Protein AF-0000000074148967 (afdb_homodimer)

Nearest PDB structures (foldseek):
  7bxo-assembly1_C  TM=8.835E-01  e=2.955E-05  Shewanella oneidensis MR-1
  7ae2-assembly1_A-2  TM=8.839E-01  e=1.129E-04  Aphanizomenon flos-aquae 2012/KM1/D3
  7ae8-assembly2_D  TM=8.719E-01  e=1.072E-04  Aphanizomenon flos-aquae 2012/KM1/D3
  7ae9-assembly2_D  TM=8.859E-01  e=8.009E-04  Aphanizomenon flos-aquae 2012/KM1/D3
  1ylm-assembly1_B  TM=7.466E-01  e=1.796E-04  Bacillus subtilis subsp. subtilis str. 168

Foldseek 3Di:
DDLVVLLVVLVVLLVVLLVLLVVADLVNCVVDVVSVLVLLVSLLSNLVSLLVSLVVLCVVVVQDDDDGSLRSLCSCCVVVLDPPVLSVVSSVSVVSSVQSVDPVHDDDSVVSSVVSVVSVSSVVSSVSSVVVD/DDLQVLLVVLVVLLVVLLVLLVVDDLVNCVVDVVSVLVLLVSLLSNLVSLLVSLVVLCVVVVQDDDDGSLRSLCSCCVVVLDPPVLSVVSSVSVVSSVQSVDPVRDDDSVVSSVVSVVSVSSVVSSVSSVVVD

pLDDT: mean 96.91, std 4.14, range [59.19, 98.88]

InterPro domains:
  IPR008201 Ribonuclease HepT-like [PF01934] (10-129)
  IPR037038 tRNA nuclease HepT-like superfamily [G3DSA:1.20.120.580] (1-133)
  IPR052379 Type VII TA system RNase [PTHR33397] (2-132)

Organism: Dictyoglomus thermophilum (strain ATCC 35947 / DSM 3960 / H-6-12) (NCBI:txid309799)

Solvent-accessible surface area (backbone atoms only — not comparable to full-atom values): 14269 Å² total; per-residue (Å²): 131,59,52,47,57,43,50,53,40,33,54,52,45,52,51,52,42,46,52,44,53,74,74,43,52,72,69,54,35,75,74,28,71,58,54,38,32,18,52,53,34,47,52,34,36,41,45,49,32,50,30,50,41,34,39,45,51,31,58,76,68,65,73,60,91,62,89,47,46,56,48,18,32,46,50,34,21,76,68,63,61,31,57,59,67,59,24,53,51,50,40,54,46,49,54,51,36,58,44,68,71,38,64,72,55,84,73,63,60,70,61,58,54,54,50,61,76,46,51,64,59,58,51,49,52,49,63,55,51,50,81,75,84,131,60,51,47,60,43,50,52,41,34,53,51,45,51,51,50,44,48,53,45,52,75,74,43,52,72,69,54,34,75,75,28,71,59,55,37,31,18,52,54,34,45,52,34,35,41,47,48,33,50,30,51,41,33,39,45,50,31,56,75,67,64,71,61,91,60,90,47,45,54,48,16,33,45,50,35,21,76,67,63,61,32,57,60,69,60,24,53,52,48,41,54,45,48,53,51,36,59,45,69,71,37,65,72,55,84,73,62,62,68,60,57,54,54,50,59,76,44,51,64,59,57,51,49,51,49,63,56,50,51,82,76,83

Structure (mmCIF, N/CA/C/O backbone):
data_AF-0000000074148967-model_v1
#
loop_
_entity.id
_entity.type
_entity.pdbx_description
1 polymer 'DUF86 domain-containing protein'
#
loop_
_atom_site.group_PDB
_atom_site.id
_atom_site.type_symbol
_atom_site.label_atom_id
_atom_site.label_alt_id
_atom_site.label_comp_id
_atom_site.label_asym_id
_atom_site.label_entity_id
_atom_site.label_seq_id
_atom_site.pdbx_PDB_ins_code
_atom_site.Cartn_x
_atom_site.Cartn_y
_atom_site.Cartn_z
_atom_site.occupancy
_atom_site.B_iso_or_equiv
_atom_site.auth_seq_id
_atom_site.auth_comp_id
_atom_site.auth_asym_id
_atom_site.auth_atom_id
_atom_site.pdbx_PDB_model_num
ATOM 1 N N . MET A 1 1 ? -12.188 -5.301 -14.531 1 59.19 1 MET A N 1
ATOM 2 C CA . MET A 1 1 ? -10.859 -5.727 -14.977 1 59.19 1 MET A CA 1
ATOM 3 C C . MET A 1 1 ? -10.766 -7.246 -15.016 1 59.19 1 MET A C 1
ATOM 5 O O . MET A 1 1 ? -11.266 -7.93 -14.117 1 59.19 1 MET A O 1
ATOM 9 N N . VAL A 1 2 ? -10.141 -7.633 -16.031 1 81.19 2 VAL A N 1
ATOM 10 C CA . VAL A 1 2 ? -10.148 -9.055 -16.359 1 81.19 2 VAL A CA 1
ATOM 11 C C . VAL A 1 2 ? -9.172 -9.805 -15.453 1 81.19 2 VAL A C 1
ATOM 13 O O . VAL A 1 2 ? -8.102 -9.281 -15.125 1 81.19 2 VAL A O 1
ATOM 16 N N . ILE A 1 3 ? -9.664 -10.844 -14.82 1 94.19 3 ILE A N 1
ATOM 17 C CA . ILE A 1 3 ? -8.914 -11.734 -13.945 1 94.19 3 ILE A CA 1
ATOM 18 C C . ILE A 1 3 ? -7.562 -12.07 -14.578 1 94.19 3 ILE A C 1
ATOM 20 O O . ILE A 1 3 ? -6.543 -12.117 -13.891 1 94.19 3 ILE A O 1
ATOM 24 N N . ARG A 1 4 ? -7.555 -12.164 -15.836 1 94.81 4 ARG A N 1
ATOM 25 C CA . ARG A 1 4 ? -6.34 -12.523 -16.562 1 94.81 4 ARG A CA 1
ATOM 26 C C . ARG A 1 4 ? -5.266 -11.461 -16.391 1 94.81 4 ARG A C 1
ATOM 28 O O . ARG A 1 4 ? -4.094 -11.781 -16.172 1 94.81 4 ARG A O 1
ATOM 35 N N . ASP A 1 5 ? -5.664 -10.211 -16.484 1 94.94 5 ASP A N 1
ATOM 36 C CA . ASP A 1 5 ? -4.711 -9.125 -16.344 1 94.94 5 ASP A CA 1
ATOM 37 C C . ASP A 1 5 ? -4.148 -9.07 -14.922 1 94.94 5 ASP A C 1
ATOM 39 O O . ASP A 1 5 ? -2.969 -8.773 -14.727 1 94.94 5 ASP A O 1
ATOM 43 N N . ARG A 1 6 ? -4.984 -9.359 -13.984 1 96.19 6 ARG A N 1
ATOM 44 C CA . ARG A 1 6 ? -4.551 -9.352 -12.594 1 96.19 6 ARG A CA 1
ATOM 45 C C . ARG A 1 6 ? -3.588 -10.5 -12.312 1 96.19 6 ARG A C 1
ATOM 47 O O . ARG A 1 6 ? -2.623 -10.344 -11.562 1 96.19 6 ARG A O 1
ATOM 54 N N . VAL A 1 7 ? -3.828 -11.594 -12.969 1 97.5 7 VAL A N 1
ATOM 55 C CA . VAL A 1 7 ? -2.961 -12.75 -12.797 1 97.5 7 VAL A CA 1
ATOM 56 C C . VAL A 1 7 ? -1.586 -12.461 -13.398 1 97.5 7 VAL A C 1
ATOM 58 O O . VAL A 1 7 ? -0.559 -12.758 -12.789 1 97.5 7 VAL A O 1
ATOM 61 N N . LYS A 1 8 ? -1.583 -11.891 -14.555 1 97 8 LYS A N 1
ATOM 62 C CA . LYS A 1 8 ? -0.32 -11.539 -15.195 1 97 8 LYS A CA 1
ATOM 63 C C . LYS A 1 8 ? 0.483 -10.57 -14.328 1 97 8 LYS A C 1
ATOM 65 O O . LYS A 1 8 ? 1.694 -10.727 -14.172 1 97 8 LYS A O 1
ATOM 70 N N . LYS A 1 9 ? -0.212 -9.609 -13.789 1 97.44 9 LYS A N 1
ATOM 71 C CA . LYS A 1 9 ? 0.46 -8.625 -12.953 1 97.44 9 LYS A CA 1
ATOM 72 C C . LYS A 1 9 ? 1 -9.266 -11.672 1 97.44 9 LYS A C 1
ATOM 74 O O . LYS A 1 9 ? 2.09 -8.922 -11.211 1 97.44 9 LYS A O 1
ATOM 79 N N . LEU A 1 10 ? 0.24 -10.156 -11.109 1 97.94 10 LEU A N 1
ATOM 80 C CA . LEU A 1 10 ? 0.708 -10.867 -9.93 1 97.94 10 LEU A CA 1
ATOM 81 C C . LEU A 1 10 ? 1.98 -11.648 -10.234 1 97.94 10 LEU A C 1
ATOM 83 O O . LEU A 1 10 ? 2.93 -11.625 -9.445 1 97.94 10 LEU A O 1
ATOM 87 N N . GLU A 1 11 ? 2.006 -12.305 -11.375 1 98.12 11 GLU A N 1
ATOM 88 C CA . GLU A 1 11 ? 3.193 -13.055 -11.781 1 98.12 11 GLU A CA 1
ATOM 89 C C . GLU A 1 11 ? 4.402 -12.141 -11.93 1 98.12 11 GLU A C 1
ATOM 91 O O . GLU A 1 11 ? 5.508 -12.492 -11.508 1 98.12 11 GLU A O 1
ATOM 96 N N . GLU A 1 12 ? 4.16 -11.047 -12.508 1 98.19 12 GLU A N 1
ATOM 97 C CA . GLU A 1 12 ? 5.234 -10.062 -12.648 1 98.19 12 GLU A CA 1
ATOM 98 C C . GLU A 1 12 ? 5.75 -9.609 -11.281 1 98.19 12 GLU A C 1
ATOM 100 O O . GLU A 1 12 ? 6.961 -9.531 -11.07 1 98.19 12 GLU A O 1
ATOM 105 N N . ASN A 1 13 ? 4.832 -9.352 -10.367 1 98.25 13 ASN A N 1
ATOM 106 C CA . ASN A 1 13 ? 5.219 -8.875 -9.047 1 98.25 13 ASN A CA 1
ATOM 107 C C . ASN A 1 13 ? 5.969 -9.945 -8.258 1 98.25 13 ASN A C 1
ATOM 109 O O . ASN A 1 13 ? 6.906 -9.641 -7.52 1 98.25 13 ASN A O 1
ATOM 113 N N . ILE A 1 14 ? 5.547 -11.156 -8.43 1 98.5 14 ILE A N 1
ATOM 114 C CA . ILE A 1 14 ? 6.25 -12.258 -7.773 1 98.5 14 ILE A CA 1
ATOM 115 C C . ILE A 1 14 ? 7.684 -12.336 -8.289 1 98.5 14 ILE A C 1
ATOM 117 O O . ILE A 1 14 ? 8.625 -12.531 -7.512 1 98.5 14 ILE A O 1
ATOM 121 N N . THR A 1 15 ? 7.855 -12.141 -9.578 1 98.5 15 THR A N 1
ATOM 122 C CA . THR A 1 15 ? 9.18 -12.18 -10.18 1 98.5 15 THR A CA 1
ATOM 123 C C . THR A 1 15 ? 10.055 -11.047 -9.641 1 98.5 15 THR A C 1
ATOM 125 O O . THR A 1 15 ? 11.242 -11.25 -9.375 1 98.5 15 THR A O 1
ATOM 128 N N . ILE A 1 16 ? 9.508 -9.922 -9.469 1 98.44 16 ILE A N 1
ATOM 129 C CA . ILE A 1 16 ? 10.25 -8.797 -8.922 1 98.44 16 ILE A CA 1
ATOM 130 C C . ILE A 1 16 ? 10.641 -9.094 -7.473 1 98.44 16 ILE A C 1
ATOM 132 O O . ILE A 1 16 ? 11.758 -8.789 -7.051 1 98.44 16 ILE A O 1
ATOM 136 N N . LEU A 1 17 ? 9.781 -9.695 -6.676 1 98.56 17 LEU A N 1
ATOM 137 C CA . LEU A 1 17 ? 10.078 -10.062 -5.297 1 98.56 17 LEU A CA 1
ATOM 138 C C . LEU A 1 17 ? 11.18 -11.117 -5.242 1 98.56 17 LEU A C 1
ATOM 140 O O . LEU A 1 17 ? 12 -11.125 -4.316 1 98.56 17 LEU A O 1
ATOM 144 N N . GLU A 1 18 ? 11.133 -11.984 -6.215 1 98.38 18 GLU A N 1
ATOM 145 C CA . GLU A 1 18 ? 12.219 -12.961 -6.32 1 98.38 18 GLU A CA 1
ATOM 146 C C . GLU A 1 18 ? 13.555 -12.273 -6.562 1 98.38 18 GLU A C 1
ATOM 148 O O . GLU A 1 18 ? 14.562 -12.633 -5.953 1 98.38 18 GLU A O 1
ATOM 153 N N . ASP A 1 19 ? 13.555 -11.344 -7.508 1 98.5 19 ASP A N 1
ATOM 154 C CA . ASP A 1 19 ? 14.758 -10.547 -7.75 1 98.5 19 ASP A CA 1
ATOM 155 C C . ASP A 1 19 ? 15.211 -9.836 -6.477 1 98.5 19 ASP A C 1
ATOM 157 O O . ASP A 1 19 ? 16.406 -9.789 -6.176 1 98.5 19 ASP A O 1
ATOM 161 N N . PHE A 1 20 ? 14.289 -9.305 -5.766 1 98.75 20 PHE A N 1
ATOM 162 C CA . PHE A 1 20 ? 14.578 -8.648 -4.492 1 98.75 20 PHE A CA 1
ATOM 163 C C . PHE A 1 20 ? 15.305 -9.602 -3.549 1 98.75 20 PHE A C 1
ATOM 165 O O . PHE A 1 20 ? 16.359 -9.258 -2.998 1 98.75 20 PHE A O 1
ATOM 172 N N . LYS A 1 21 ? 14.719 -10.734 -3.387 1 98.31 21 LYS A N 1
ATOM 173 C CA . LYS A 1 21 ? 15.289 -11.734 -2.49 1 98.31 21 LYS A CA 1
ATOM 174 C C . LYS A 1 21 ? 16.719 -12.094 -2.904 1 98.31 21 LYS A C 1
ATOM 176 O O . LYS A 1 21 ? 17.578 -12.328 -2.051 1 98.31 21 LYS A O 1
ATOM 181 N N . ASN A 1 22 ? 16.953 -12.125 -4.156 1 98 22 ASN A N 1
ATOM 182 C CA . ASN A 1 22 ? 18.281 -12.477 -4.672 1 98 22 ASN A CA 1
ATOM 183 C C . ASN A 1 22 ? 19.297 -11.367 -4.434 1 98 22 ASN A C 1
ATOM 185 O O . ASN A 1 22 ? 20.484 -11.625 -4.316 1 98 22 ASN A O 1
ATOM 189 N N . ARG A 1 23 ? 18.875 -10.188 -4.285 1 98.44 23 ARG A N 1
ATOM 190 C CA . ARG A 1 23 ? 19.766 -9.039 -4.234 1 98.44 23 ARG A CA 1
ATOM 191 C C . ARG A 1 23 ? 20 -8.594 -2.797 1 98.44 23 ARG A C 1
ATOM 193 O O . ARG A 1 23 ? 21.047 -8.016 -2.484 1 98.44 23 ARG A O 1
ATOM 200 N N . TYR A 1 24 ? 19 -8.836 -1.963 1 98.56 24 TYR A N 1
ATOM 201 C CA . TYR A 1 24 ? 19.062 -8.258 -0.628 1 98.56 24 TYR A CA 1
ATOM 202 C C . TYR A 1 24 ? 18.891 -9.328 0.444 1 98.56 24 TYR A C 1
ATOM 204 O O . TYR A 1 24 ? 17.875 -10.023 0.47 1 98.56 24 TYR A O 1
ATOM 212 N N . SER A 1 25 ? 19.844 -9.414 1.341 1 98 25 SER A N 1
ATOM 213 C CA . SER A 1 25 ? 19.734 -10.266 2.523 1 98 25 SER A CA 1
ATOM 214 C C . SER A 1 25 ? 18.922 -9.578 3.619 1 98 25 SER A C 1
ATOM 216 O O . SER A 1 25 ? 18.625 -8.391 3.529 1 98 25 SER A O 1
ATOM 218 N N . LEU A 1 26 ? 18.516 -10.383 4.613 1 98.06 26 LEU A N 1
ATOM 219 C CA . LEU A 1 26 ? 17.812 -9.805 5.754 1 98.06 26 LEU A CA 1
ATOM 220 C C . LEU A 1 26 ? 18.625 -8.688 6.391 1 98.06 26 LEU A C 1
ATOM 222 O O . LEU A 1 26 ? 18.062 -7.68 6.828 1 98.06 26 LEU A O 1
ATOM 226 N N . GLU A 1 27 ? 19.875 -8.859 6.438 1 98.06 27 GLU A N 1
ATOM 227 C CA . GLU A 1 27 ? 20.75 -7.855 7.027 1 98.06 27 GLU A CA 1
ATOM 228 C C . GLU A 1 27 ? 20.703 -6.555 6.227 1 98.06 27 GLU A C 1
ATOM 230 O O . GLU A 1 27 ? 20.656 -5.465 6.805 1 98.06 27 GLU A O 1
ATOM 235 N N . ASN A 1 28 ? 20.703 -6.66 4.852 1 97.75 28 ASN A N 1
ATOM 236 C CA . ASN A 1 28 ? 20.547 -5.488 3.994 1 97.75 28 ASN A CA 1
ATOM 237 C C . ASN A 1 28 ? 19.234 -4.758 4.27 1 97.75 28 ASN A C 1
ATOM 239 O O . ASN A 1 28 ? 19.219 -3.531 4.371 1 97.75 28 ASN A O 1
ATOM 243 N N . VAL A 1 29 ? 18.266 -5.504 4.477 1 98.44 29 VAL A N 1
ATOM 244 C CA . VAL A 1 29 ? 16.922 -4.949 4.68 1 98.44 29 VAL A CA 1
ATOM 245 C C . VAL A 1 29 ? 16.875 -4.211 6.016 1 98.44 29 VAL A C 1
ATOM 247 O O . VAL A 1 29 ? 16.359 -3.088 6.09 1 98.44 29 VAL A O 1
ATOM 250 N N . LYS A 1 30 ? 17.422 -4.77 7 1 97.94 30 LYS A N 1
ATOM 251 C CA . LYS A 1 30 ? 17.375 -4.188 8.336 1 97.94 30 LYS A CA 1
ATOM 252 C C . LYS A 1 30 ? 18.109 -2.85 8.383 1 97.94 30 LYS A C 1
ATOM 254 O O . LYS A 1 30 ? 17.75 -1.964 9.164 1 97.94 30 LYS A O 1
ATOM 259 N N . LYS A 1 31 ? 19.016 -2.607 7.535 1 98 31 LYS A N 1
ATOM 260 C CA . LYS A 1 31 ? 19.906 -1.456 7.633 1 98 31 LYS A CA 1
ATOM 261 C C . LYS A 1 31 ? 19.438 -0.325 6.719 1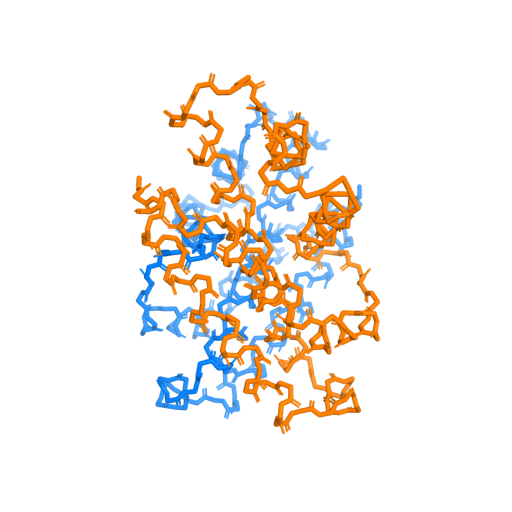 98 31 LYS A C 1
ATOM 263 O O . LYS A 1 31 ? 19.984 0.784 6.773 1 98 31 LYS A O 1
ATOM 268 N N . ASP A 1 32 ? 18.484 -0.558 5.91 1 98.5 32 ASP A N 1
ATOM 269 C CA . ASP A 1 32 ? 18.109 0.428 4.902 1 98.5 32 ASP A CA 1
ATOM 270 C C . ASP A 1 32 ? 16.578 0.549 4.801 1 98.5 32 ASP A C 1
ATOM 272 O O . ASP A 1 32 ? 15.93 -0.302 4.195 1 98.5 32 ASP A O 1
ATOM 276 N N . LYS A 1 33 ? 16.062 1.639 5.23 1 98.5 33 LYS A N 1
ATOM 277 C CA . LYS A 1 33 ? 14.617 1.87 5.293 1 98.5 33 LYS A CA 1
ATOM 278 C C . LYS A 1 33 ? 14 1.873 3.896 1 98.5 33 LYS A C 1
ATOM 280 O O . LYS A 1 33 ? 12.852 1.467 3.719 1 98.5 33 LYS A O 1
ATOM 285 N N . ILE A 1 34 ? 14.758 2.303 2.93 1 98.69 34 ILE A N 1
ATOM 286 C CA . ILE A 1 34 ? 14.266 2.348 1.557 1 98.69 34 ILE A CA 1
ATOM 287 C C . ILE A 1 34 ? 14.094 0.926 1.024 1 98.69 34 ILE A C 1
ATOM 289 O O . ILE A 1 34 ? 13.094 0.619 0.368 1 98.69 34 ILE A O 1
ATOM 293 N N . ILE A 1 35 ? 15.07 0.059 1.324 1 98.69 35 ILE A N 1
ATOM 294 C CA . ILE A 1 35 ? 14.977 -1.339 0.919 1 98.69 35 ILE A CA 1
ATOM 295 C C . ILE A 1 35 ? 13.844 -2.023 1.687 1 98.69 35 ILE A C 1
ATOM 297 O O . ILE A 1 35 ? 13.148 -2.883 1.143 1 98.69 35 ILE A O 1
ATOM 301 N N . GLN A 1 36 ? 13.617 -1.608 2.955 1 98.81 36 GLN A N 1
ATOM 302 C CA . GLN A 1 36 ? 12.461 -2.092 3.711 1 98.81 36 GLN A CA 1
ATOM 303 C C . GLN A 1 36 ? 11.156 -1.741 3.008 1 98.81 36 GLN A C 1
ATOM 305 O O . GLN A 1 36 ? 10.242 -2.568 2.93 1 98.81 36 GLN A O 1
ATOM 310 N N . TRP A 1 37 ? 11.078 -0.51 2.539 1 98.81 37 TRP A N 1
ATOM 311 C CA . TRP A 1 37 ? 9.883 -0.054 1.846 1 98.81 37 TRP A CA 1
ATOM 312 C C . TRP A 1 37 ? 9.609 -0.904 0.609 1 98.81 37 TRP A C 1
ATOM 314 O O . TRP A 1 37 ? 8.469 -1.268 0.336 1 98.81 37 TRP A O 1
ATOM 324 N N . ALA A 1 38 ? 10.656 -1.216 -0.123 1 98.81 38 ALA A N 1
ATOM 325 C CA . ALA A 1 38 ? 10.484 -2.031 -1.323 1 98.81 38 ALA A CA 1
ATOM 326 C C . ALA A 1 38 ? 9.93 -3.41 -0.974 1 98.81 38 ALA A C 1
ATOM 328 O O . ALA A 1 38 ? 9.023 -3.91 -1.644 1 98.81 38 ALA A O 1
ATOM 329 N N . LEU A 1 39 ? 10.461 -3.984 0.084 1 98.81 39 LEU A N 1
ATOM 330 C CA . LEU A 1 39 ? 9.977 -5.285 0.54 1 98.81 39 LEU A CA 1
ATOM 331 C C . LEU A 1 39 ? 8.508 -5.211 0.929 1 98.81 39 LEU A C 1
ATOM 333 O O . LEU A 1 39 ? 7.699 -6.023 0.47 1 98.81 39 LEU A O 1
ATOM 337 N N . LYS A 1 40 ? 8.188 -4.262 1.744 1 98.81 40 LYS A N 1
ATOM 338 C CA . LYS A 1 40 ? 6.832 -4.105 2.26 1 98.81 40 LYS A CA 1
ATOM 339 C C . LYS A 1 40 ? 5.836 -3.877 1.127 1 98.81 40 LYS A C 1
ATOM 341 O O . LYS A 1 40 ? 4.77 -4.496 1.097 1 98.81 40 LYS A O 1
ATOM 346 N N . TYR A 1 41 ? 6.188 -3.104 0.188 1 98.81 41 TYR A N 1
ATOM 347 C CA . TYR A 1 41 ? 5.293 -2.789 -0.922 1 98.81 41 TYR A CA 1
ATOM 348 C C . TYR A 1 41 ? 5.109 -3.998 -1.833 1 98.81 41 TYR A C 1
ATOM 350 O O . TYR A 1 41 ? 4.004 -4.258 -2.314 1 98.81 41 TYR A O 1
ATOM 358 N N . GLY A 1 42 ? 6.242 -4.656 -2.127 1 98.56 42 GLY A N 1
ATOM 359 C CA . GLY A 1 42 ? 6.137 -5.855 -2.943 1 98.56 42 GLY A CA 1
ATOM 360 C C . GLY A 1 42 ? 5.188 -6.887 -2.367 1 98.56 42 GLY A C 1
ATOM 361 O O . GLY A 1 42 ? 4.359 -7.449 -3.088 1 98.56 42 GLY A O 1
ATOM 362 N N . LEU A 1 43 ? 5.332 -7.113 -1.067 1 98.56 43 LEU A N 1
ATOM 363 C CA . LEU A 1 43 ? 4.434 -8.055 -0.403 1 98.56 43 LEU A CA 1
ATOM 364 C C . LEU A 1 43 ? 3.002 -7.531 -0.407 1 98.56 43 LEU A C 1
ATOM 366 O O . LEU A 1 43 ? 2.062 -8.289 -0.662 1 98.56 43 LEU A O 1
ATOM 370 N N . TYR A 1 44 ? 2.814 -6.242 -0.125 1 98.81 44 TYR A N 1
ATOM 371 C CA . TYR A 1 44 ? 1.511 -5.59 -0.186 1 98.81 44 TYR A CA 1
ATOM 372 C C . TYR A 1 44 ? 0.848 -5.824 -1.538 1 98.81 44 TYR A C 1
ATOM 374 O O . TYR A 1 44 ? -0.31 -6.242 -1.605 1 98.81 44 TYR A O 1
ATOM 382 N N . LEU A 1 45 ? 1.586 -5.582 -2.629 1 98.5 45 LEU A N 1
ATOM 383 C CA . LEU A 1 45 ? 1.047 -5.711 -3.979 1 98.5 45 LEU A CA 1
ATOM 384 C C . LEU A 1 45 ? 0.662 -7.156 -4.273 1 98.5 45 LEU A C 1
ATOM 386 O O . LEU A 1 45 ? -0.399 -7.418 -4.848 1 98.5 45 LEU A O 1
ATOM 390 N N . CYS A 1 46 ? 1.516 -8.102 -3.92 1 98.44 46 CYS A N 1
ATOM 391 C CA . CYS A 1 46 ? 1.249 -9.5 -4.227 1 98.44 46 CYS A CA 1
ATOM 392 C C . CYS A 1 46 ? 0.015 -9.992 -3.479 1 98.44 46 CYS A C 1
ATOM 394 O O . CYS A 1 46 ? -0.858 -10.633 -4.07 1 98.44 46 CYS A O 1
ATOM 396 N N . ILE A 1 47 ? -0.074 -9.641 -2.197 1 98.56 47 ILE A N 1
ATOM 397 C CA . ILE A 1 47 ? -1.192 -10.125 -1.396 1 98.56 47 ILE A CA 1
ATOM 398 C C . ILE A 1 47 ? -2.482 -9.438 -1.844 1 98.56 47 ILE A C 1
ATOM 400 O O . ILE A 1 47 ? -3.533 -10.078 -1.934 1 98.56 47 ILE A O 1
ATOM 404 N N . THR A 1 48 ? -2.436 -8.172 -2.129 1 98.62 48 THR A N 1
ATOM 405 C CA . THR A 1 48 ? -3.588 -7.465 -2.674 1 98.62 48 THR A CA 1
ATOM 406 C C . THR A 1 48 ? -4.035 -8.094 -3.99 1 98.62 48 THR A C 1
ATOM 408 O O . THR A 1 48 ? -5.23 -8.312 -4.207 1 98.62 48 THR A O 1
ATOM 411 N N . GLY A 1 49 ? -3.055 -8.367 -4.871 1 98.25 49 GLY A N 1
ATOM 412 C CA . GLY A 1 49 ? -3.373 -9.016 -6.133 1 98.25 49 GLY A CA 1
ATOM 413 C C . GLY A 1 49 ? -4.098 -10.336 -5.961 1 98.25 49 GLY A C 1
ATOM 414 O O . GLY A 1 49 ? -5.066 -10.617 -6.668 1 98.25 49 GLY A O 1
ATOM 415 N N . ILE A 1 50 ? -3.648 -11.102 -4.996 1 98.38 50 ILE A N 1
ATOM 416 C CA . ILE A 1 50 ? -4.266 -12.391 -4.695 1 98.38 50 ILE A CA 1
ATOM 417 C C . ILE A 1 50 ? -5.711 -12.18 -4.254 1 98.38 50 ILE A C 1
ATOM 419 O O . ILE A 1 50 ? -6.621 -12.859 -4.738 1 98.38 50 ILE A O 1
ATOM 423 N N . GLY A 1 51 ? -5.902 -11.266 -3.34 1 98.5 51 GLY A N 1
ATOM 424 C CA . GLY A 1 51 ? -7.246 -10.961 -2.883 1 98.5 51 GLY A CA 1
ATOM 425 C C . GLY A 1 51 ? -8.164 -10.5 -3.998 1 98.5 51 GLY A C 1
ATOM 426 O O . GLY A 1 51 ? -9.312 -10.945 -4.086 1 98.5 51 GLY A O 1
ATOM 427 N N . GLU A 1 52 ? -7.672 -9.656 -4.836 1 98.12 52 GLU A N 1
ATOM 428 C CA . GLU A 1 52 ? -8.469 -9.125 -5.938 1 98.12 52 GLU A CA 1
ATOM 429 C C . GLU A 1 52 ? -8.828 -10.227 -6.934 1 98.12 52 GLU A C 1
ATOM 431 O O . GLU A 1 52 ? -9.953 -10.266 -7.441 1 98.12 52 GLU A O 1
ATOM 436 N N . ILE A 1 53 ? -7.898 -11.047 -7.227 1 98.25 53 ILE A N 1
ATOM 437 C CA . ILE A 1 53 ? -8.164 -12.172 -8.125 1 98.25 53 ILE A CA 1
ATOM 438 C C . ILE A 1 53 ? -9.227 -13.078 -7.508 1 98.25 53 ILE A C 1
ATOM 440 O O . ILE A 1 53 ? -10.164 -13.492 -8.188 1 98.25 53 ILE A O 1
ATOM 444 N N . ALA A 1 54 ? -9.055 -13.375 -6.219 1 98.56 54 ALA A N 1
ATOM 445 C CA . ALA A 1 54 ? -10.031 -14.203 -5.52 1 98.56 54 ALA A CA 1
ATOM 446 C C . ALA A 1 54 ? -11.43 -13.609 -5.621 1 98.56 54 ALA A C 1
ATOM 448 O O . ALA A 1 54 ? -12.391 -14.312 -5.957 1 98.56 54 ALA A O 1
ATOM 449 N N . CYS A 1 55 ? -11.562 -12.352 -5.363 1 98.31 55 CYS A N 1
ATOM 450 C CA . CYS A 1 55 ? -12.859 -11.688 -5.434 1 98.31 55 CYS A CA 1
ATOM 451 C C . CYS A 1 55 ? -13.398 -11.688 -6.859 1 98.31 55 CYS A C 1
ATOM 453 O O . CYS A 1 55 ? -14.609 -11.836 -7.07 1 98.31 55 CYS A O 1
ATOM 455 N N . GLY A 1 56 ? -12.469 -11.453 -7.809 1 97.69 56 GLY A N 1
ATOM 456 C CA . GLY A 1 56 ? -12.883 -11.531 -9.195 1 97.69 56 GLY A CA 1
ATOM 457 C C . GLY A 1 56 ? -13.5 -12.867 -9.562 1 97.69 56 GLY A C 1
ATOM 458 O O . GLY A 1 56 ? -14.539 -12.922 -10.227 1 97.69 56 GLY A O 1
ATOM 459 N N . ILE A 1 57 ? -12.914 -13.914 -9.148 1 98.12 57 ILE A N 1
ATOM 460 C CA . ILE A 1 57 ? -13.406 -15.258 -9.438 1 98.12 57 ILE A CA 1
ATOM 461 C C . ILE A 1 57 ? -14.75 -15.477 -8.75 1 98.12 57 ILE A C 1
ATOM 463 O O . ILE A 1 57 ? -15.703 -15.953 -9.375 1 98.12 57 ILE A O 1
ATOM 467 N N . VAL A 1 58 ? -14.859 -15.109 -7.457 1 98.31 58 VAL A N 1
ATOM 468 C CA . VAL A 1 58 ? -16.094 -15.281 -6.684 1 98.31 58 VAL A CA 1
ATOM 469 C C . VAL A 1 58 ? -17.25 -14.562 -7.379 1 98.31 58 VAL A C 1
ATOM 471 O O . VAL A 1 58 ? -18.328 -15.125 -7.523 1 98.31 58 VAL A O 1
ATOM 474 N N . ASN A 1 59 ? -16.969 -13.367 -7.828 1 97.62 59 ASN A N 1
ATOM 475 C CA . ASN A 1 59 ? -18 -12.562 -8.477 1 97.62 59 ASN A CA 1
ATOM 476 C C . ASN A 1 59 ? -18.375 -13.117 -9.844 1 97.62 59 ASN A C 1
ATOM 478 O O . ASN A 1 59 ? -19.547 -13.273 -10.156 1 97.62 59 ASN A O 1
ATOM 482 N N . GLU A 1 60 ? -17.406 -13.469 -10.617 1 96.31 60 GLU A N 1
ATOM 483 C CA . GLU A 1 60 ? -17.641 -13.906 -11.992 1 96.31 60 GLU A CA 1
ATOM 484 C C . GLU A 1 60 ? -18.359 -15.258 -12.023 1 96.31 60 GLU A C 1
ATOM 486 O O . GLU A 1 60 ? -19.156 -15.523 -12.93 1 96.31 60 GLU A O 1
ATOM 491 N N . ARG A 1 61 ? -18.094 -16.047 -11.125 1 96.31 61 ARG A N 1
ATOM 492 C CA . ARG A 1 61 ? -18.672 -17.391 -11.094 1 96.31 61 ARG A CA 1
ATOM 493 C C . ARG A 1 61 ? -19.891 -17.438 -10.18 1 96.31 61 ARG A C 1
ATOM 495 O O . ARG A 1 61 ? -20.453 -18.5 -9.953 1 96.31 61 ARG A O 1
ATOM 502 N N . ASN A 1 62 ? -20.188 -16.281 -9.617 1 97.5 62 ASN A N 1
ATOM 503 C CA . ASN A 1 62 ? -21.344 -16.156 -8.742 1 97.5 62 ASN A CA 1
ATOM 504 C C . ASN A 1 62 ? -21.312 -17.156 -7.602 1 97.5 62 ASN A C 1
ATOM 506 O O . ASN A 1 62 ? -22.281 -17.891 -7.375 1 97.5 62 ASN A O 1
ATOM 510 N N . LEU A 1 63 ? -20.203 -17.25 -6.922 1 97.81 63 LEU A N 1
ATOM 511 C CA . LEU A 1 63 ? -20 -18.266 -5.906 1 97.81 63 LEU A CA 1
ATOM 512 C C . LEU A 1 63 ? -20.484 -17.797 -4.543 1 97.81 63 LEU A C 1
ATOM 514 O O . LEU A 1 63 ? -20.609 -18.594 -3.607 1 97.81 63 LEU A O 1
ATOM 518 N N . GLY A 1 64 ? -20.75 -16.547 -4.348 1 97.44 64 GLY A N 1
ATOM 519 C CA . GLY A 1 64 ? -21.188 -15.969 -3.084 1 97.44 64 GLY A CA 1
ATOM 520 C C . GLY A 1 64 ? -21.094 -14.461 -3.045 1 97.44 64 GLY A C 1
ATOM 521 O O . GLY A 1 64 ? -20.672 -13.836 -4.023 1 97.44 64 GLY A O 1
ATOM 522 N N . ASN A 1 65 ? -21.516 -13.906 -1.901 1 97.56 65 ASN A N 1
ATOM 523 C CA . ASN A 1 65 ? -21.453 -12.461 -1.69 1 97.56 65 ASN A CA 1
ATOM 524 C C . ASN A 1 65 ? -20.391 -12.102 -0.662 1 97.56 65 ASN A C 1
ATOM 526 O O . ASN A 1 65 ? -20.672 -12.008 0.533 1 97.56 65 ASN A O 1
ATOM 530 N N . ALA A 1 66 ? -19.234 -11.945 -1.157 1 98.06 66 ALA A N 1
ATOM 531 C CA . ALA A 1 66 ? -18.109 -11.617 -0.282 1 98.06 66 ALA A CA 1
ATOM 532 C C . ALA A 1 66 ? -17.953 -10.109 -0.123 1 98.06 66 ALA A C 1
ATOM 534 O O . ALA A 1 66 ? -18.188 -9.352 -1.066 1 98.06 66 ALA A O 1
ATOM 535 N N . LYS A 1 67 ? -17.469 -9.656 1.045 1 97.25 67 LYS A N 1
ATOM 536 C CA . LYS A 1 67 ? -17.359 -8.234 1.344 1 97.25 67 LYS A CA 1
ATOM 537 C C . LYS A 1 67 ? -15.898 -7.785 1.372 1 97.25 67 LYS A C 1
ATOM 539 O O . LYS A 1 67 ? -15.617 -6.586 1.369 1 97.25 67 LYS A O 1
ATOM 544 N N . ASN A 1 68 ? -15.023 -8.797 1.498 1 98.44 68 ASN A N 1
ATOM 545 C CA . ASN A 1 68 ? -13.594 -8.484 1.578 1 98.44 68 ASN A CA 1
ATOM 546 C C . ASN A 1 68 ? -12.742 -9.656 1.102 1 98.44 68 ASN A C 1
ATOM 548 O O . ASN A 1 68 ? -13.266 -10.711 0.737 1 98.44 68 ASN A O 1
ATOM 552 N N . TYR A 1 69 ? -11.484 -9.469 1.106 1 98.62 69 TYR A N 1
ATOM 553 C CA . TYR A 1 69 ? -10.562 -10.445 0.547 1 98.62 69 TYR A CA 1
ATOM 554 C C . TYR A 1 69 ? -10.602 -11.75 1.335 1 98.62 69 TYR A C 1
ATOM 556 O O . TYR A 1 69 ? -10.539 -12.836 0.754 1 98.62 69 TYR A O 1
ATOM 564 N N . LYS A 1 70 ? -10.664 -11.656 2.645 1 98.81 70 LYS A N 1
ATOM 565 C CA . LYS A 1 70 ? -10.695 -12.852 3.48 1 98.81 70 LYS A CA 1
ATOM 566 C C . LYS A 1 70 ? -11.891 -13.742 3.131 1 98.81 70 LYS A C 1
ATOM 568 O O . LYS A 1 70 ? -11.742 -14.961 3.008 1 98.81 70 LYS A O 1
ATOM 573 N N . GLU A 1 71 ? -13.023 -13.078 2.959 1 98.88 71 GLU A N 1
ATOM 574 C CA . GLU A 1 71 ? -14.219 -13.828 2.594 1 98.88 71 GLU A CA 1
ATOM 575 C C . GLU A 1 71 ? -14.086 -14.445 1.205 1 98.88 71 GLU A C 1
ATOM 577 O O . GLU A 1 71 ? -14.5 -15.586 0.984 1 98.88 71 GLU A O 1
ATOM 582 N N . CYS A 1 72 ? -13.578 -13.695 0.259 1 98.81 72 CYS A N 1
ATOM 583 C CA . CYS A 1 72 ? -13.367 -14.219 -1.085 1 98.81 72 CYS A CA 1
ATOM 584 C C . CYS A 1 72 ? -12.477 -15.453 -1.054 1 98.81 72 CYS A C 1
ATOM 586 O O . CYS A 1 72 ? -12.781 -16.469 -1.692 1 98.81 72 CYS A O 1
ATOM 588 N N . ILE A 1 73 ? -11.445 -15.383 -0.302 1 98.88 73 ILE A N 1
ATOM 589 C CA . ILE A 1 73 ? -10.484 -16.469 -0.221 1 98.88 73 ILE A CA 1
ATOM 590 C C . ILE A 1 73 ? -11.117 -17.672 0.462 1 98.88 73 ILE A C 1
ATOM 592 O O . ILE A 1 73 ? -10.938 -18.812 0.025 1 98.88 73 ILE A O 1
ATOM 596 N N . ALA A 1 74 ? -11.859 -17.406 1.524 1 98.81 74 ALA A N 1
ATOM 597 C CA . ALA A 1 74 ? -12.57 -18.484 2.199 1 98.81 74 ALA A CA 1
ATOM 598 C C . ALA A 1 74 ? -13.516 -19.203 1.239 1 98.81 74 ALA A C 1
ATOM 600 O O . ALA A 1 74 ? -13.602 -20.438 1.244 1 98.81 74 ALA A O 1
ATOM 601 N N . ILE A 1 75 ? -14.219 -18.438 0.443 1 98.75 75 ILE A N 1
ATOM 602 C CA . ILE A 1 75 ? -15.164 -19 -0.515 1 98.75 75 ILE A CA 1
ATOM 603 C C . ILE A 1 75 ? -14.422 -19.859 -1.53 1 98.75 75 ILE A C 1
ATOM 605 O O . ILE A 1 75 ? -14.914 -20.922 -1.918 1 98.75 75 ILE A O 1
ATOM 609 N N . LEU A 1 76 ? -13.25 -19.469 -1.982 1 98.56 76 LEU A N 1
ATOM 610 C CA . LEU A 1 76 ? -12.461 -20.297 -2.883 1 98.56 76 LEU A CA 1
ATOM 611 C C . LEU A 1 76 ? -12.109 -21.625 -2.223 1 98.56 76 LEU A C 1
ATOM 613 O O . LEU A 1 76 ? -12.102 -22.672 -2.883 1 98.56 76 LEU A O 1
ATOM 617 N N . GLY A 1 77 ? -11.727 -21.547 -0.923 1 98.31 77 GLY A N 1
ATOM 618 C CA . GLY A 1 77 ? -11.477 -22.766 -0.168 1 98.31 77 GLY A CA 1
ATOM 619 C C . GLY A 1 77 ? -12.695 -23.672 -0.08 1 98.31 77 GLY A C 1
ATOM 620 O O . GLY A 1 77 ? -12.594 -24.875 -0.319 1 98.31 77 GLY A O 1
ATOM 621 N N . ASP A 1 78 ? -13.844 -23.078 0.197 1 98.25 78 ASP A N 1
ATOM 622 C CA . ASP A 1 78 ? -15.094 -23.828 0.367 1 98.25 78 ASP A CA 1
ATOM 623 C C . ASP A 1 78 ? -15.523 -24.484 -0.941 1 98.25 78 ASP A C 1
ATOM 625 O O . ASP A 1 78 ? -16.281 -25.453 -0.932 1 98.25 78 ASP A O 1
ATOM 629 N N . ASN A 1 79 ? -15.086 -24 -2.041 1 97.44 79 ASN A N 1
ATOM 630 C CA . ASN A 1 79 ? -15.477 -24.516 -3.348 1 97.44 79 ASN A CA 1
ATOM 631 C C . ASN A 1 79 ? -14.352 -25.328 -3.984 1 97.44 79 ASN A C 1
ATOM 633 O O . ASN A 1 79 ? -14.383 -25.609 -5.184 1 97.44 79 ASN A O 1
ATOM 637 N N . ASP A 1 80 ? -13.328 -25.547 -3.287 1 96.69 80 ASP A N 1
ATOM 638 C CA . ASP A 1 80 ? -12.234 -26.453 -3.629 1 96.69 80 ASP A CA 1
ATOM 639 C C . ASP A 1 80 ? -11.398 -25.891 -4.773 1 96.69 80 ASP A C 1
ATOM 641 O O . ASP A 1 80 ? -10.773 -26.641 -5.523 1 96.69 80 ASP A O 1
ATOM 645 N N . ILE A 1 81 ? -11.547 -24.672 -4.961 1 97.44 81 ILE A N 1
ATOM 646 C CA . ILE A 1 81 ? -10.633 -24.016 -5.891 1 97.44 81 ILE A CA 1
ATOM 647 C C . ILE A 1 81 ? -9.25 -23.891 -5.258 1 97.44 81 ILE A C 1
ATOM 649 O O . ILE A 1 81 ? -8.234 -24.047 -5.938 1 97.44 81 ILE A O 1
ATOM 653 N N . LEU A 1 82 ? -9.234 -23.594 -3.98 1 97.75 82 LEU A N 1
ATOM 654 C CA . LEU A 1 82 ? -8.07 -23.719 -3.113 1 97.75 82 LEU A CA 1
ATOM 655 C C . LEU A 1 82 ? -8.289 -24.812 -2.068 1 97.75 82 LEU A C 1
ATOM 657 O O . LEU A 1 82 ? -9.422 -25.062 -1.651 1 97.75 82 LEU A O 1
ATOM 661 N N . ASP A 1 83 ? -7.23 -25.5 -1.738 1 96.88 83 ASP A N 1
ATOM 662 C CA . ASP A 1 83 ? -7.391 -26.375 -0.572 1 96.88 83 ASP A CA 1
ATOM 663 C C . ASP A 1 83 ? -7.527 -25.547 0.706 1 96.88 83 ASP A C 1
ATOM 665 O O . ASP A 1 83 ? -7.059 -24.406 0.77 1 96.88 83 ASP A O 1
ATOM 669 N N . ARG A 1 84 ? -8.078 -26.094 1.758 1 96.56 84 ARG A N 1
ATOM 670 C CA . ARG A 1 84 ? -8.453 -25.375 2.975 1 96.56 84 ARG A CA 1
ATOM 671 C C . ARG A 1 84 ? -7.223 -24.797 3.662 1 96.56 84 ARG A C 1
ATOM 673 O O . ARG A 1 84 ? -7.266 -23.672 4.18 1 96.56 84 ARG A O 1
ATOM 680 N N . MET A 1 85 ? -6.152 -25.5 3.67 1 97.25 85 MET A N 1
ATOM 681 C CA . MET A 1 85 ? -4.93 -25.047 4.32 1 97.25 85 MET A CA 1
ATOM 682 C C . MET A 1 85 ? -4.363 -23.812 3.615 1 97.25 85 MET A C 1
ATOM 684 O O . MET A 1 85 ? -3.928 -22.859 4.266 1 97.25 85 MET A O 1
ATOM 688 N N . SER A 1 86 ? -4.367 -23.891 2.275 1 97.56 86 SER A N 1
ATOM 689 C CA . SER A 1 86 ? -3.889 -22.75 1.491 1 97.56 86 SER A CA 1
ATOM 690 C C . SER A 1 86 ? -4.766 -21.531 1.706 1 97.56 86 SER A C 1
ATOM 692 O O . SER A 1 86 ? -4.262 -20.406 1.815 1 97.56 86 SER A O 1
ATOM 694 N N . ALA A 1 87 ? -6.086 -21.781 1.768 1 98.44 87 ALA A N 1
ATOM 695 C CA . ALA A 1 87 ? -7.012 -20.672 1.996 1 98.44 87 ALA A CA 1
ATOM 696 C C . ALA A 1 87 ? -6.75 -20 3.346 1 98.44 87 ALA A C 1
ATOM 698 O O . ALA A 1 87 ? -6.688 -18.781 3.438 1 98.44 87 ALA A O 1
ATOM 699 N N . GLU A 1 88 ? -6.578 -20.828 4.344 1 98.31 88 GLU A N 1
ATOM 700 C CA . GLU A 1 88 ? -6.328 -20.297 5.684 1 98.31 88 GLU A CA 1
ATOM 701 C C . GLU A 1 88 ? -5.027 -19.5 5.727 1 98.31 88 GLU A C 1
ATOM 703 O O . GLU A 1 88 ? -4.965 -18.438 6.359 1 98.31 88 GLU A O 1
ATOM 708 N N . LYS A 1 89 ? -4.031 -20 5.094 1 97.88 89 LYS A N 1
ATOM 709 C CA . LYS A 1 89 ? -2.744 -19.312 5.039 1 97.88 89 LYS A CA 1
ATOM 710 C C . LYS A 1 89 ? -2.871 -17.969 4.324 1 97.88 89 LYS A C 1
ATOM 712 O O . LYS A 1 89 ? -2.299 -16.969 4.766 1 97.88 89 LYS A O 1
ATOM 717 N N . LEU A 1 90 ? -3.6 -17.922 3.242 1 98.38 90 LEU A N 1
ATOM 718 C CA . LEU A 1 90 ? -3.779 -16.688 2.486 1 98.38 90 LEU A CA 1
ATOM 719 C C . LEU A 1 90 ? -4.574 -15.664 3.293 1 98.38 90 LEU A C 1
ATOM 721 O O . LEU A 1 90 ? -4.332 -14.461 3.189 1 98.38 90 LEU A O 1
ATOM 725 N N . ILE A 1 91 ? -5.531 -16.141 4.066 1 98.56 91 ILE A N 1
ATOM 726 C CA . ILE A 1 91 ? -6.297 -15.25 4.926 1 98.56 91 ILE A CA 1
ATOM 727 C C . ILE A 1 91 ? -5.367 -14.578 5.934 1 98.56 91 ILE A C 1
ATOM 729 O O . ILE A 1 91 ? -5.5 -13.383 6.215 1 98.56 91 ILE A O 1
ATOM 733 N N . ASN A 1 92 ? -4.43 -15.336 6.422 1 97.19 92 ASN A N 1
ATOM 734 C CA . ASN A 1 92 ? -3.422 -14.766 7.312 1 97.19 92 ASN A CA 1
ATOM 735 C C . ASN A 1 92 ? -2.557 -13.734 6.59 1 97.19 92 ASN A C 1
ATOM 737 O O . ASN A 1 92 ? -2.158 -12.727 7.18 1 97.19 92 ASN A O 1
ATOM 741 N N . TYR A 1 93 ? -2.236 -13.992 5.34 1 97.62 93 TYR A N 1
ATOM 742 C CA . TYR A 1 93 ? -1.473 -13.031 4.551 1 97.62 93 TYR A CA 1
ATOM 743 C C . TYR A 1 93 ? -2.248 -11.727 4.379 1 97.62 93 TYR A C 1
ATOM 745 O O . TYR A 1 93 ? -1.659 -10.648 4.355 1 97.62 93 TYR A O 1
ATOM 753 N N . VAL A 1 94 ? -3.561 -11.828 4.262 1 98.31 94 VAL A N 1
ATOM 754 C CA . VAL A 1 94 ? -4.375 -10.625 4.148 1 98.31 94 VAL A CA 1
ATOM 755 C C . VAL A 1 94 ? -4.23 -9.773 5.41 1 98.31 94 VAL A C 1
ATOM 757 O O . VAL A 1 94 ? -4.242 -8.547 5.344 1 98.31 94 VAL A O 1
ATOM 760 N N . ASN A 1 95 ? -4.066 -10.43 6.555 1 97.56 95 ASN A N 1
ATOM 761 C CA . ASN A 1 95 ? -3.801 -9.688 7.781 1 97.56 95 ASN A CA 1
ATOM 762 C C . ASN A 1 95 ? -2.498 -8.898 7.688 1 97.56 95 ASN A C 1
ATOM 764 O O . ASN A 1 95 ? -2.414 -7.773 8.172 1 97.56 95 ASN A O 1
ATOM 768 N N . ILE A 1 96 ? -1.523 -9.508 7.109 1 97.5 96 ILE A N 1
ATOM 769 C CA . ILE A 1 96 ? -0.239 -8.844 6.914 1 97.5 96 ILE A CA 1
ATOM 770 C C . ILE A 1 96 ? -0.414 -7.645 5.992 1 97.5 96 ILE A C 1
ATOM 772 O O . ILE A 1 96 ? 0.092 -6.555 6.277 1 97.5 96 ILE A O 1
ATOM 776 N N . ARG A 1 97 ? -1.101 -7.855 4.898 1 98.12 97 ARG A N 1
ATOM 777 C CA . ARG A 1 97 ? -1.392 -6.77 3.965 1 98.12 97 ARG A CA 1
ATOM 778 C C . ARG A 1 97 ? -2.094 -5.613 4.668 1 98.12 97 ARG A C 1
ATOM 780 O O . ARG A 1 97 ? -1.78 -4.449 4.422 1 98.12 97 ARG A O 1
ATOM 787 N N . ASP A 1 98 ? -3.018 -5.922 5.594 1 97.81 98 ASP A N 1
ATOM 788 C CA . ASP A 1 98 ? -3.771 -4.906 6.324 1 97.81 98 ASP A CA 1
ATOM 789 C C . ASP A 1 98 ? -2.855 -4.094 7.234 1 97.81 98 ASP A C 1
ATOM 791 O O . ASP A 1 98 ? -3.078 -2.898 7.438 1 97.81 98 ASP A O 1
ATOM 795 N N . MET A 1 99 ? -1.864 -4.73 7.746 1 97.69 99 MET A N 1
ATOM 796 C CA . MET A 1 99 ? -0.891 -4.016 8.57 1 97.69 99 MET A CA 1
ATOM 797 C C . MET A 1 99 ? -0.011 -3.115 7.707 1 97.69 99 MET A C 1
ATOM 799 O O . MET A 1 99 ? 0.318 -1.997 8.109 1 97.69 99 MET A O 1
ATOM 803 N N . LEU A 1 100 ? 0.348 -3.549 6.523 1 98.25 100 LEU A N 1
ATOM 804 C CA . LEU A 1 100 ? 1.259 -2.832 5.637 1 98.25 100 LEU A CA 1
ATOM 805 C C . LEU A 1 100 ? 0.594 -1.581 5.07 1 98.25 100 LEU A C 1
ATOM 807 O O . LEU A 1 100 ? 1.278 -0.651 4.641 1 98.25 100 LEU A O 1
ATOM 811 N N . LYS A 1 101 ? -0.725 -1.507 5.141 1 97.19 101 LYS A N 1
ATOM 812 C CA . LYS A 1 101 ? -1.463 -0.365 4.605 1 97.19 101 LYS A CA 1
ATOM 813 C C . LYS A 1 101 ? -1.368 0.836 5.543 1 97.19 101 LYS A C 1
ATOM 815 O O . LYS A 1 101 ? -1.651 1.967 5.141 1 97.19 101 LYS A O 1
ATOM 820 N N . ARG A 1 102 ? -1.004 0.577 6.738 1 96.62 102 ARG A N 1
ATOM 821 C CA . ARG A 1 102 ? -1.033 1.615 7.762 1 96.62 102 ARG A CA 1
ATOM 822 C C . ARG A 1 102 ? 0.373 2.123 8.07 1 96.62 102 ARG A C 1
ATOM 824 O O . ARG A 1 102 ? 1.212 1.373 8.57 1 96.62 102 ARG A O 1
ATOM 831 N N . PRO A 1 103 ? 0.509 3.371 7.906 1 95.06 103 PRO A N 1
ATOM 832 C CA . PRO A 1 103 ? 1.863 3.91 8.047 1 95.06 103 PRO A CA 1
ATOM 833 C C . PRO A 1 103 ? 2.387 3.816 9.477 1 95.06 103 PRO A C 1
ATOM 835 O O . PRO A 1 103 ? 3.602 3.77 9.695 1 95.06 103 PRO A O 1
ATOM 838 N N . TYR A 1 104 ? 1.521 3.744 10.406 1 92.12 104 TYR A N 1
ATOM 839 C CA . TYR A 1 104 ? 1.947 3.859 11.789 1 92.12 104 TYR A CA 1
ATOM 840 C C . TYR A 1 104 ? 2.203 2.484 12.398 1 92.12 104 TYR A C 1
ATOM 842 O O . TYR A 1 104 ? 2.701 2.379 13.523 1 92.12 104 TYR A O 1
ATOM 850 N N . ILE A 1 105 ? 1.805 1.528 11.727 1 92.75 105 ILE A N 1
ATOM 851 C CA . ILE A 1 105 ? 1.932 0.177 12.266 1 92.75 105 ILE A CA 1
ATOM 852 C C . ILE A 1 105 ? 3.355 -0.33 12.055 1 92.75 105 ILE A C 1
ATOM 854 O O . ILE A 1 105 ? 3.885 -0.265 10.945 1 92.75 105 ILE A O 1
ATOM 858 N N . ASP A 1 106 ? 3.934 -0.774 13.156 1 92.94 106 ASP A N 1
ATOM 859 C CA . ASP A 1 106 ? 5.23 -1.435 13.062 1 92.94 106 ASP A CA 1
ATOM 860 C C . ASP A 1 106 ? 5.07 -2.918 12.742 1 92.94 106 ASP A C 1
ATOM 862 O O . ASP A 1 106 ? 4.305 -3.623 13.398 1 92.94 106 ASP A O 1
ATOM 866 N N . VAL A 1 107 ? 5.781 -3.342 11.812 1 96.25 107 VAL A N 1
ATOM 867 C CA . VAL A 1 107 ? 5.668 -4.734 11.383 1 96.25 107 VAL A CA 1
ATOM 868 C C . VAL A 1 107 ? 6.977 -5.469 11.656 1 96.25 107 VAL A C 1
ATOM 870 O O . VAL A 1 107 ? 8.039 -4.848 11.758 1 96.25 107 VAL A O 1
ATOM 873 N N . ASP A 1 108 ? 6.91 -6.762 11.836 1 97.12 108 ASP A N 1
ATOM 874 C CA . ASP A 1 108 ? 8.062 -7.633 12.047 1 97.12 108 ASP A CA 1
ATOM 875 C C . ASP A 1 108 ? 8.812 -7.879 10.742 1 97.12 108 ASP A C 1
ATOM 877 O O . ASP A 1 108 ? 8.445 -8.758 9.961 1 97.12 108 ASP A O 1
ATOM 881 N N . LEU A 1 109 ? 9.945 -7.234 10.617 1 97.31 109 LEU A N 1
ATOM 882 C CA . LEU A 1 109 ? 10.703 -7.266 9.367 1 97.31 109 LEU A CA 1
ATOM 883 C C . LEU A 1 109 ? 11.211 -8.672 9.078 1 97.31 109 LEU A C 1
ATOM 885 O O . LEU A 1 109 ? 11.273 -9.086 7.914 1 97.31 109 LEU A O 1
ATOM 889 N N . GLU A 1 110 ? 11.617 -9.367 10.117 1 97.88 110 GLU A N 1
ATOM 890 C CA . GLU A 1 110 ? 12.109 -10.727 9.922 1 97.88 110 GLU A CA 1
ATOM 891 C C . GLU A 1 110 ? 11.008 -11.641 9.391 1 97.88 110 GLU A C 1
ATOM 893 O O . GLU A 1 110 ? 11.242 -12.453 8.492 1 97.88 110 GLU A O 1
ATOM 898 N N . LYS A 1 111 ? 9.914 -11.445 9.93 1 97.19 111 LYS A N 1
ATOM 899 C CA . LYS A 1 111 ? 8.773 -12.211 9.445 1 97.19 111 LYS A CA 1
ATOM 900 C C . LYS A 1 111 ? 8.43 -11.844 8.008 1 97.19 111 LYS A C 1
ATOM 902 O O . LYS A 1 111 ? 8.195 -12.727 7.176 1 97.19 111 LYS A O 1
ATOM 907 N N . LEU A 1 112 ? 8.43 -10.602 7.66 1 97.81 112 LEU A N 1
ATOM 908 C CA . LEU A 1 112 ? 8.141 -10.164 6.297 1 97.81 112 LEU A CA 1
ATOM 909 C C . LEU A 1 112 ? 9.156 -10.734 5.312 1 97.81 112 LEU A C 1
ATOM 911 O O . LEU A 1 112 ? 8.773 -11.242 4.254 1 97.81 112 LEU A O 1
ATOM 915 N N . TYR A 1 113 ? 10.391 -10.641 5.75 1 98.25 113 TYR A N 1
ATOM 916 C CA . TYR A 1 113 ? 11.438 -11.148 4.871 1 98.25 113 TYR A CA 1
ATOM 917 C C . TYR A 1 113 ? 11.273 -12.641 4.629 1 98.25 113 TYR A C 1
ATOM 919 O O . TYR A 1 113 ? 11.523 -13.133 3.527 1 98.25 113 TYR A O 1
ATOM 927 N N . SER A 1 114 ? 10.852 -13.367 5.594 1 96.81 114 SER A N 1
ATOM 928 C CA . SER A 1 114 ? 10.711 -14.812 5.477 1 96.81 114 SER A CA 1
ATOM 929 C C . SER A 1 114 ? 9.664 -15.18 4.43 1 96.81 114 SER A C 1
ATOM 931 O O . SER A 1 114 ? 9.703 -16.266 3.857 1 96.81 114 SER A O 1
ATOM 933 N N . PHE A 1 115 ? 8.727 -14.227 4.191 1 94.88 115 PHE A N 1
ATOM 934 C CA . PHE A 1 115 ? 7.715 -14.484 3.17 1 94.88 115 PHE A CA 1
ATOM 935 C C . PHE A 1 115 ? 8.352 -14.531 1.784 1 94.88 115 PHE A C 1
ATOM 937 O O . PHE A 1 115 ? 7.82 -15.172 0.875 1 94.88 115 PHE A O 1
ATOM 944 N N . THR A 1 116 ? 9.477 -13.875 1.561 1 94.5 116 THR A N 1
ATOM 945 C CA . THR A 1 116 ? 10.164 -13.898 0.273 1 94.5 116 THR A CA 1
ATOM 946 C C . THR A 1 116 ? 10.734 -15.289 -0.01 1 94.5 116 THR A C 1
ATOM 948 O O . THR A 1 116 ? 11.078 -15.602 -1.15 1 94.5 116 THR A O 1
ATOM 951 N N . GLU A 1 117 ? 10.812 -16.094 1.045 1 93.25 117 GLU A N 1
ATOM 952 C CA . GLU A 1 117 ? 11.297 -17.469 0.883 1 93.25 117 GLU A CA 1
ATOM 953 C C . GLU A 1 117 ? 10.156 -18.406 0.522 1 93.25 117 GLU A C 1
ATOM 955 O O . GLU A 1 117 ? 10.391 -19.594 0.277 1 93.25 117 GLU A O 1
ATOM 960 N N . LYS A 1 118 ? 8.984 -17.906 0.524 1 93.94 118 LYS A N 1
ATOM 961 C CA . LYS A 1 118 ? 7.801 -18.719 0.292 1 93.94 118 LYS A CA 1
ATOM 962 C C . LYS A 1 118 ? 7.066 -18.297 -0.973 1 93.94 118 LYS A C 1
ATOM 964 O O . LYS A 1 118 ? 5.84 -18.375 -1.047 1 93.94 118 LYS A O 1
ATOM 969 N N . LEU A 1 119 ? 7.793 -17.812 -1.96 1 96.75 119 LEU A N 1
ATOM 970 C CA . LEU A 1 119 ? 7.199 -17.266 -3.172 1 96.75 119 LEU A CA 1
ATOM 971 C C . LEU A 1 119 ? 6.551 -18.359 -4.012 1 96.75 119 LEU A C 1
ATOM 973 O O . LEU A 1 119 ? 5.668 -18.078 -4.824 1 96.75 119 LEU A O 1
ATOM 977 N N . ASP A 1 120 ? 6.961 -19.641 -3.791 1 96.69 120 ASP A N 1
ATOM 978 C CA . ASP A 1 120 ? 6.324 -20.766 -4.473 1 96.69 120 ASP A CA 1
ATOM 979 C C . ASP A 1 120 ? 4.859 -20.891 -4.062 1 96.69 120 ASP A C 1
ATOM 981 O O . ASP A 1 120 ? 4.023 -21.328 -4.855 1 96.69 120 ASP A O 1
ATOM 985 N N . PHE A 1 121 ? 4.613 -20.5 -2.875 1 97.38 121 PHE A N 1
ATOM 986 C CA . PHE A 1 121 ? 3.232 -20.531 -2.41 1 97.38 121 PHE A CA 1
ATOM 987 C C . PHE A 1 121 ? 2.365 -19.594 -3.25 1 97.38 121 PHE A C 1
ATOM 989 O O . PHE A 1 121 ? 1.248 -19.953 -3.627 1 97.38 121 PHE A O 1
ATOM 996 N N . PHE A 1 122 ? 2.854 -18.406 -3.586 1 97.19 122 PHE A N 1
ATOM 997 C CA . PHE A 1 122 ? 2.137 -17.453 -4.434 1 97.19 122 PHE A CA 1
ATOM 998 C C . PHE A 1 122 ? 2.008 -17.984 -5.852 1 97.19 122 PHE A C 1
ATOM 1000 O O . PHE A 1 122 ? 0.963 -17.828 -6.488 1 97.19 122 PHE A O 1
ATOM 1007 N N . ARG A 1 123 ? 3.072 -18.641 -6.285 1 97.31 123 ARG A N 1
ATOM 1008 C CA . ARG A 1 123 ? 3.031 -19.219 -7.621 1 97.31 123 ARG A CA 1
ATOM 1009 C C . ARG A 1 123 ? 2.01 -20.344 -7.699 1 97.31 123 ARG A C 1
ATOM 1011 O O . ARG A 1 123 ? 1.357 -20.531 -8.727 1 97.31 123 ARG A O 1
ATOM 1018 N N . ASP A 1 124 ? 1.923 -21.109 -6.645 1 97.19 124 ASP A N 1
ATOM 1019 C CA . ASP A 1 124 ? 0.916 -22.156 -6.582 1 97.19 124 ASP A CA 1
ATOM 1020 C C . ASP A 1 124 ? -0.493 -21.578 -6.691 1 97.19 124 ASP A C 1
ATOM 1022 O O . ASP A 1 124 ? -1.354 -22.156 -7.359 1 97.19 124 ASP A O 1
ATOM 1026 N N . PHE A 1 125 ? -0.754 -20.484 -5.969 1 98.31 125 PHE A N 1
ATOM 1027 C CA . PHE A 1 125 ? -2.037 -19.812 -6.102 1 98.31 125 PHE A CA 1
ATOM 1028 C C . PHE A 1 125 ? -2.316 -19.453 -7.559 1 98.31 125 PHE A C 1
ATOM 1030 O O . PHE A 1 125 ? -3.414 -19.703 -8.062 1 98.31 125 PHE A O 1
ATOM 1037 N N . VAL A 1 126 ? -1.31 -18.875 -8.203 1 97.75 126 VAL A N 1
ATOM 1038 C CA . VAL A 1 126 ? -1.449 -18.5 -9.602 1 97.75 126 VAL A CA 1
ATOM 1039 C C . VAL A 1 126 ? -1.842 -19.719 -10.438 1 97.75 126 VAL A C 1
ATOM 1041 O O . VAL A 1 126 ? -2.758 -19.641 -11.258 1 97.75 126 VAL A O 1
ATOM 1044 N N . SER A 1 127 ? -1.204 -20.812 -10.234 1 96.94 127 SER A N 1
ATOM 1045 C CA . SER A 1 127 ? -1.469 -22.031 -10.984 1 96.94 127 SER A CA 1
ATOM 1046 C C . SER A 1 127 ? -2.9 -22.516 -10.781 1 96.94 127 SER A C 1
ATOM 1048 O O . SER A 1 127 ? -3.547 -22.984 -11.719 1 96.94 127 SER A O 1
ATOM 1050 N N . LYS A 1 128 ? -3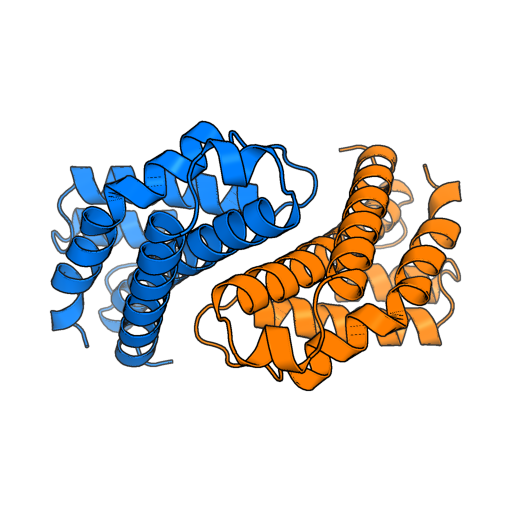.416 -22.328 -9.609 1 96.06 128 LYS A N 1
ATOM 1051 C CA . LYS A 1 128 ? -4.75 -22.812 -9.258 1 96.06 128 LYS A CA 1
ATOM 1052 C C . LYS A 1 128 ? -5.832 -21.953 -9.898 1 96.06 128 LYS A C 1
ATOM 1054 O O . LYS A 1 128 ? -6.918 -22.453 -10.219 1 96.06 128 LYS A O 1
ATOM 1059 N N . VAL A 1 129 ? -5.488 -20.734 -10.102 1 96.06 129 VAL A N 1
ATOM 1060 C CA . VAL A 1 129 ? -6.555 -19.844 -10.539 1 96.06 129 VAL A CA 1
ATOM 1061 C C . VAL A 1 129 ? -6.438 -19.594 -12.039 1 96.06 129 VAL A C 1
ATOM 1063 O O . VAL A 1 129 ? -7.301 -18.953 -12.641 1 96.06 129 VAL A O 1
ATOM 1066 N N . LYS A 1 130 ? -5.371 -20.047 -12.695 1 92.5 130 LYS A N 1
ATOM 1067 C CA . LYS A 1 130 ? -5.137 -19.812 -14.109 1 92.5 130 LYS A CA 1
ATOM 1068 C C . LYS A 1 130 ? -6.281 -20.359 -14.961 1 92.5 130 LYS A C 1
ATOM 1070 O O . LYS A 1 130 ? -6.566 -19.844 -16.047 1 92.5 130 LYS A O 1
ATOM 1075 N N . ASN A 1 131 ? -6.992 -21.328 -14.445 1 88.38 131 ASN A N 1
ATOM 1076 C CA . ASN A 1 131 ? -8.086 -21.938 -15.195 1 88.38 131 ASN A CA 1
ATOM 1077 C C . ASN A 1 131 ? -9.289 -21 -15.281 1 88.38 131 ASN A C 1
ATOM 1079 O O . ASN A 1 131 ? -10.234 -21.25 -16.031 1 88.38 131 ASN A O 1
ATOM 1083 N N . PHE A 1 132 ? -9.227 -20.016 -14.602 1 89.94 132 PHE A N 1
ATOM 1084 C CA . PHE A 1 132 ? -10.328 -19.062 -14.609 1 89.94 132 PHE A CA 1
ATOM 1085 C C . PHE A 1 132 ? -10.016 -17.875 -15.523 1 89.94 132 PHE A C 1
ATOM 1087 O O . PHE A 1 132 ? -10.766 -16.906 -15.562 1 89.94 132 PHE A O 1
ATOM 1094 N N . THR A 1 133 ? -8.828 -17.875 -16.109 1 83.25 133 THR A N 1
ATOM 1095 C CA . THR A 1 133 ? -8.398 -16.766 -16.953 1 83.25 133 THR A CA 1
ATOM 1096 C C . THR A 1 133 ? -8.68 -17.062 -18.422 1 83.25 133 THR A C 1
ATOM 1098 O O . THR A 1 133 ? -8.766 -18.219 -18.828 1 83.25 133 THR A O 1
ATOM 1101 N N . MET B 1 1 ? -5.91 5.785 17.953 1 59.38 1 MET B N 1
ATOM 1102 C CA . MET B 1 1 ? -4.504 6.168 17.844 1 59.38 1 MET B CA 1
ATOM 1103 C C . MET B 1 1 ? -4.352 7.684 17.828 1 59.38 1 MET B C 1
ATOM 1105 O O . MET B 1 1 ? -5.117 8.383 17.156 1 59.38 1 MET B O 1
ATOM 1109 N N . VAL B 1 2 ? -3.402 8.07 18.562 1 81.12 2 VAL B N 1
ATOM 1110 C CA . VAL B 1 2 ? -3.25 9.492 18.844 1 81.12 2 VAL B CA 1
ATOM 1111 C C . VAL B 1 2 ? -2.656 10.203 17.625 1 81.12 2 VAL B C 1
ATOM 1113 O O . VAL B 1 2 ? -1.819 9.641 16.922 1 81.12 2 VAL B O 1
ATOM 1116 N N . ILE B 1 3 ? -3.293 11.266 17.203 1 94.06 3 ILE B N 1
ATOM 1117 C CA . ILE B 1 3 ? -2.887 12.125 16.109 1 94.06 3 ILE B CA 1
ATOM 1118 C C . ILE B 1 3 ? -1.39 12.414 16.203 1 94.06 3 ILE B C 1
ATOM 1120 O O . ILE B 1 3 ? -0.691 12.43 15.18 1 94.06 3 ILE B O 1
ATOM 1124 N N . ARG B 1 4 ? -0.924 12.516 17.359 1 94.75 4 ARG B N 1
ATOM 1125 C CA . ARG B 1 4 ? 0.481 12.836 17.594 1 94.75 4 ARG B CA 1
ATOM 1126 C C . ARG B 1 4 ? 1.39 11.742 17.047 1 94.75 4 ARG B C 1
ATOM 1128 O O . ARG B 1 4 ? 2.412 12.031 16.422 1 94.75 4 ARG B O 1
ATOM 1135 N N . ASP B 1 5 ? 1.019 10.508 17.297 1 94.88 5 ASP B N 1
ATOM 1136 C CA . ASP B 1 5 ? 1.823 9.391 16.812 1 94.88 5 ASP B CA 1
ATOM 1137 C C . ASP B 1 5 ? 1.828 9.328 15.297 1 94.88 5 ASP B C 1
ATOM 1139 O O . ASP B 1 5 ? 2.848 9 14.68 1 94.88 5 ASP B O 1
ATOM 1143 N N . ARG B 1 6 ? 0.715 9.641 14.719 1 96.12 6 ARG B N 1
ATOM 1144 C CA . ARG B 1 6 ? 0.609 9.625 13.266 1 96.12 6 ARG B CA 1
ATOM 1145 C C . ARG B 1 6 ? 1.436 10.75 12.641 1 96.12 6 ARG B C 1
ATOM 1147 O O . ARG B 1 6 ? 2.055 10.562 11.594 1 96.12 6 ARG B O 1
ATOM 1154 N N . VAL B 1 7 ? 1.478 11.859 13.336 1 97.5 7 VAL B N 1
ATOM 1155 C CA . VAL B 1 7 ? 2.256 12.992 12.852 1 97.5 7 VAL B CA 1
ATOM 1156 C C . VAL B 1 7 ? 3.746 12.656 12.914 1 97.5 7 VAL B C 1
ATOM 1158 O O . VAL B 1 7 ? 4.488 12.93 11.961 1 97.5 7 VAL B O 1
ATOM 1161 N N . LYS B 1 8 ? 4.164 12.078 13.992 1 97 8 LYS B N 1
ATOM 1162 C CA . LYS B 1 8 ? 5.562 11.688 14.125 1 97 8 LYS B CA 1
ATOM 1163 C C . LYS B 1 8 ? 5.969 10.695 13.039 1 97 8 LYS B C 1
ATOM 1165 O O . LYS B 1 8 ? 7.043 10.82 12.445 1 97 8 LYS B O 1
ATOM 1170 N N . LYS B 1 9 ? 5.098 9.758 12.789 1 97.44 9 LYS B N 1
ATOM 1171 C CA . LYS B 1 9 ? 5.387 8.75 11.766 1 97.44 9 LYS B CA 1
ATOM 1172 C C . LYS B 1 9 ? 5.441 9.383 10.383 1 97.44 9 LYS B C 1
ATOM 1174 O O . LYS B 1 9 ? 6.281 9.016 9.555 1 97.44 9 LYS B O 1
ATOM 1179 N N . LEU B 1 10 ? 4.555 10.297 10.133 1 97.94 10 LEU B N 1
ATOM 1180 C CA . LEU B 1 10 ? 4.578 11 8.852 1 97.94 10 LEU B CA 1
ATOM 1181 C C . LEU B 1 10 ? 5.898 11.742 8.672 1 97.94 10 LEU B C 1
ATOM 1183 O O . LEU B 1 10 ? 6.492 11.703 7.59 1 97.94 10 LEU B O 1
ATOM 1187 N N . GLU B 1 11 ? 6.363 12.406 9.727 1 98.12 11 GLU B N 1
ATOM 1188 C CA . GLU B 1 11 ? 7.633 13.117 9.664 1 98.12 11 GLU B CA 1
ATOM 1189 C C . GLU B 1 11 ? 8.789 12.164 9.367 1 98.12 11 GLU B C 1
ATOM 1191 O O . GLU B 1 11 ? 9.68 12.484 8.578 1 98.12 11 GLU B O 1
ATOM 1196 N N . GLU B 1 12 ? 8.742 11.07 10 1 98.25 12 GLU B N 1
ATOM 1197 C CA . GLU B 1 12 ? 9.758 10.055 9.742 1 98.25 12 GLU B CA 1
ATOM 1198 C C . GLU B 1 12 ? 9.727 9.594 8.289 1 98.25 12 GLU B C 1
ATOM 1200 O O . GLU B 1 12 ? 10.773 9.477 7.648 1 98.25 12 GLU B O 1
ATOM 1205 N N . ASN B 1 13 ? 8.531 9.367 7.773 1 98.25 13 ASN B N 1
ATOM 1206 C CA . ASN B 1 13 ? 8.398 8.883 6.402 1 98.25 13 ASN B CA 1
ATOM 1207 C C . ASN B 1 13 ? 8.836 9.938 5.391 1 98.25 13 ASN B C 1
ATOM 1209 O O . ASN B 1 13 ? 9.43 9.602 4.359 1 98.25 13 ASN B O 1
ATOM 1213 N N . ILE B 1 14 ? 8.539 11.172 5.699 1 98.5 14 ILE B N 1
ATOM 1214 C CA . ILE B 1 14 ? 8.992 12.25 4.832 1 98.5 14 ILE B CA 1
ATOM 1215 C C . ILE B 1 14 ? 10.516 12.281 4.793 1 98.5 14 ILE B C 1
ATOM 1217 O O . ILE B 1 14 ? 11.109 12.453 3.727 1 98.5 14 ILE B O 1
ATOM 1221 N N . THR B 1 15 ? 11.141 12.07 5.926 1 98.5 15 THR B N 1
ATOM 1222 C CA . THR B 1 15 ? 12.594 12.062 6.008 1 98.5 15 THR B CA 1
ATOM 1223 C C . THR B 1 15 ? 13.18 10.914 5.191 1 98.5 15 THR B C 1
ATOM 1225 O O . THR B 1 15 ? 14.195 11.086 4.512 1 98.5 15 THR B O 1
ATOM 1228 N N . ILE B 1 16 ? 12.57 9.797 5.238 1 98.44 16 ILE B N 1
ATOM 1229 C CA . ILE B 1 16 ? 13.031 8.656 4.461 1 98.44 16 ILE B CA 1
ATOM 1230 C C . ILE B 1 16 ? 12.875 8.945 2.971 1 98.44 16 ILE B C 1
ATOM 1232 O O . ILE B 1 16 ? 13.758 8.617 2.17 1 98.44 16 ILE B O 1
ATOM 1236 N N . LEU B 1 17 ? 11.805 9.578 2.539 1 98.56 17 LEU B N 1
ATOM 1237 C CA . LEU B 1 17 ? 11.586 9.945 1.143 1 98.56 17 LEU B CA 1
ATOM 1238 C C . LEU B 1 17 ? 12.625 10.969 0.684 1 98.56 17 LEU B C 1
ATOM 1240 O O . LEU B 1 17 ? 13.039 10.953 -0.476 1 98.56 17 LEU B O 1
ATOM 1244 N N . GLU B 1 18 ? 12.961 11.836 1.603 1 98.38 18 GLU B N 1
ATOM 1245 C CA . GLU B 1 18 ? 14.031 12.773 1.301 1 98.38 18 GLU B CA 1
ATOM 1246 C C . GLU B 1 18 ? 15.344 12.047 1.041 1 98.38 18 GLU B C 1
ATOM 1248 O O . GLU B 1 18 ? 16.078 12.383 0.104 1 98.38 18 GLU B O 1
ATOM 1253 N N . ASP B 1 19 ? 15.664 11.117 1.924 1 98.5 19 ASP B N 1
ATOM 1254 C CA . ASP B 1 19 ? 16.844 10.289 1.717 1 98.5 19 ASP B CA 1
ATOM 1255 C C . ASP B 1 19 ? 16.781 9.562 0.373 1 98.5 19 ASP B C 1
ATOM 1257 O O . ASP B 1 19 ? 17.781 9.484 -0.343 1 98.5 19 ASP B O 1
ATOM 1261 N N . PHE B 1 20 ? 15.648 9.062 0.047 1 98.75 20 PHE B N 1
ATOM 1262 C CA . PHE B 1 20 ? 15.438 8.414 -1.238 1 98.75 20 PHE B CA 1
ATOM 1263 C C . PHE B 1 20 ? 15.797 9.344 -2.387 1 98.75 20 PHE B C 1
ATOM 1265 O O . PHE B 1 20 ? 16.562 8.977 -3.281 1 98.75 20 PHE B O 1
ATOM 1272 N N . LYS B 1 21 ? 15.227 10.5 -2.328 1 98.31 21 LYS B N 1
ATOM 1273 C CA . LYS B 1 21 ? 15.461 11.484 -3.377 1 98.31 21 LYS B CA 1
ATOM 1274 C C . LYS B 1 21 ? 16.953 11.805 -3.512 1 98.31 21 LYS B C 1
ATOM 1276 O O . LYS B 1 21 ? 17.438 12.023 -4.617 1 98.31 21 LYS B O 1
ATOM 1281 N N . ASN B 1 22 ? 17.641 11.828 -2.434 1 98 22 ASN B N 1
ATOM 1282 C CA . ASN B 1 22 ? 19.062 12.141 -2.432 1 98 22 ASN B CA 1
ATOM 1283 C C . ASN B 1 22 ? 19.891 11 -3.02 1 98 22 ASN B C 1
ATOM 1285 O O . ASN B 1 22 ? 20.969 11.227 -3.562 1 98 22 ASN B O 1
ATOM 1289 N N . ARG B 1 23 ? 19.406 9.836 -3 1 98.44 23 ARG B N 1
ATOM 1290 C CA . ARG B 1 23 ? 20.188 8.664 -3.367 1 98.44 23 ARG B CA 1
ATOM 1291 C C . ARG B 1 23 ? 19.875 8.211 -4.789 1 98.44 23 ARG B C 1
ATOM 1293 O O . ARG B 1 23 ? 20.703 7.609 -5.457 1 98.44 23 ARG B O 1
ATOM 1300 N N . TYR B 1 24 ? 18.625 8.492 -5.203 1 98.56 24 TYR B N 1
ATOM 1301 C CA . TYR B 1 24 ? 18.188 7.914 -6.473 1 98.56 24 TYR B CA 1
ATOM 1302 C C . TYR B 1 24 ? 17.672 8.992 -7.41 1 98.56 24 TYR B C 1
ATOM 1304 O O . TYR B 1 24 ? 16.734 9.727 -7.066 1 98.56 24 TYR B O 1
ATOM 1312 N N . SER B 1 25 ? 18.234 9.055 -8.594 1 98 25 SER B N 1
ATOM 1313 C CA . SER B 1 25 ? 17.719 9.914 -9.664 1 98 25 SER B CA 1
ATOM 1314 C C . SER B 1 25 ? 16.547 9.266 -10.383 1 98 25 SER B C 1
ATOM 1316 O O . SER B 1 25 ? 16.266 8.078 -10.18 1 98 25 SER B O 1
ATOM 1318 N N . LEU B 1 26 ? 15.828 10.07 -11.156 1 98.06 26 LEU B N 1
ATOM 1319 C CA . LEU B 1 26 ? 14.742 9.523 -11.961 1 98.06 26 LEU B CA 1
ATOM 1320 C C . LEU B 1 26 ? 15.234 8.391 -12.844 1 98.06 26 LEU B C 1
ATOM 1322 O O . LEU B 1 26 ? 14.531 7.395 -13.039 1 98.06 26 LEU B O 1
ATOM 1326 N N . GLU B 1 27 ? 16.375 8.531 -13.352 1 98.06 27 GLU B N 1
ATOM 1327 C CA . GLU B 1 27 ? 16.953 7.504 -14.211 1 98.06 27 GLU B CA 1
ATOM 1328 C C . GLU B 1 27 ? 17.156 6.199 -13.445 1 98.06 27 GLU B C 1
ATOM 1330 O O . GLU B 1 27 ? 16.875 5.117 -13.961 1 98.06 27 GLU B O 1
ATOM 1335 N N . ASN B 1 28 ? 17.672 6.297 -12.156 1 97.75 28 ASN B N 1
ATOM 1336 C CA . ASN B 1 28 ? 17.797 5.125 -11.297 1 97.75 28 ASN B CA 1
ATOM 1337 C C . ASN B 1 28 ? 16.453 4.438 -11.078 1 97.75 28 ASN B C 1
ATOM 1339 O O . ASN B 1 28 ? 16.359 3.211 -11.164 1 97.75 28 ASN B O 1
ATOM 1343 N N . VAL B 1 29 ? 15.492 5.211 -10.922 1 98.44 29 VAL B N 1
ATOM 1344 C CA . VAL B 1 29 ? 14.156 4.695 -10.617 1 98.44 29 VAL B CA 1
ATOM 1345 C C . VAL B 1 29 ? 13.602 3.967 -11.844 1 98.44 29 VAL B C 1
ATOM 1347 O O . VAL B 1 29 ? 13.062 2.861 -11.719 1 98.44 29 VAL B O 1
ATOM 1350 N N . LYS B 1 30 ? 13.781 4.52 -12.969 1 97.94 30 LYS B N 1
ATOM 1351 C CA . LYS B 1 30 ? 13.234 3.947 -14.195 1 97.94 30 LYS B CA 1
ATOM 1352 C C . LYS B 1 30 ? 13.867 2.59 -14.492 1 97.94 30 LYS B C 1
ATOM 1354 O O . LYS B 1 30 ? 13.219 1.718 -15.078 1 97.94 30 LYS B O 1
ATOM 1359 N N . LYS B 1 31 ? 14.992 2.307 -14.031 1 98 31 LYS B N 1
ATOM 1360 C CA . LYS B 1 31 ? 15.758 1.131 -14.445 1 98 31 LYS B CA 1
ATOM 1361 C C . LYS B 1 31 ? 15.633 0.009 -13.422 1 98 31 LYS B C 1
ATOM 1363 O O . LYS B 1 31 ? 16.078 -1.114 -13.664 1 98 31 LYS B O 1
ATOM 1368 N N . ASP B 1 32 ? 15.047 0.269 -12.32 1 98.56 32 ASP B N 1
ATOM 1369 C CA . ASP B 1 32 ? 15.031 -0.71 -11.242 1 98.56 32 ASP B CA 1
ATOM 1370 C C . ASP B 1 32 ? 13.656 -0.792 -10.586 1 98.56 32 ASP B C 1
ATOM 1372 O O . ASP B 1 32 ? 13.289 0.073 -9.789 1 98.56 32 ASP B O 1
ATOM 1376 N N . LYS B 1 33 ? 12.984 -1.871 -10.789 1 98.56 33 LYS B N 1
ATOM 1377 C CA . LYS B 1 33 ? 11.617 -2.064 -10.312 1 98.56 33 LYS B CA 1
ATOM 1378 C C . LYS B 1 33 ? 11.555 -2.055 -8.789 1 98.56 33 LYS B C 1
ATOM 1380 O O . LYS B 1 33 ? 10.555 -1.617 -8.211 1 98.56 33 LYS B O 1
ATOM 1385 N N . ILE B 1 34 ? 12.602 -2.506 -8.156 1 98.69 34 ILE B N 1
ATOM 1386 C CA . ILE B 1 34 ? 12.641 -2.539 -6.699 1 98.69 34 ILE B CA 1
ATOM 1387 C C . ILE B 1 34 ? 12.719 -1.116 -6.152 1 98.69 34 ILE B C 1
ATOM 1389 O O . ILE B 1 34 ? 12.039 -0.783 -5.18 1 98.69 34 ILE B O 1
ATOM 1393 N N . ILE B 1 35 ? 13.531 -0.279 -6.793 1 98.69 35 ILE B N 1
ATOM 1394 C CA . ILE B 1 35 ? 13.625 1.12 -6.391 1 98.69 35 ILE B CA 1
ATOM 1395 C C . ILE B 1 35 ? 12.312 1.838 -6.699 1 98.69 35 ILE B C 1
ATOM 1397 O O . ILE B 1 35 ? 11.891 2.715 -5.945 1 98.69 35 ILE B O 1
ATOM 1401 N N . GLN B 1 36 ? 11.625 1.435 -7.793 1 98.81 36 GLN B N 1
ATOM 1402 C CA . GLN B 1 36 ? 10.297 1.952 -8.078 1 98.81 36 GLN B CA 1
ATOM 1403 C C . GLN B 1 36 ? 9.32 1.636 -6.941 1 98.81 36 GLN B C 1
ATOM 1405 O O . GLN B 1 36 ? 8.531 2.488 -6.543 1 98.81 36 GLN B O 1
ATOM 1410 N N . TRP B 1 37 ? 9.391 0.406 -6.477 1 98.81 37 TRP B N 1
ATOM 1411 C CA . TRP B 1 37 ? 8.516 -0.019 -5.387 1 98.81 37 TRP B CA 1
ATOM 1412 C C . TRP B 1 37 ? 8.742 0.833 -4.145 1 98.81 37 TRP B C 1
ATOM 1414 O O . TRP B 1 37 ? 7.789 1.229 -3.471 1 98.81 37 TRP B O 1
ATOM 1424 N N . ALA B 1 38 ? 9.992 1.112 -3.842 1 98.81 38 ALA B N 1
ATOM 1425 C CA . ALA B 1 38 ? 10.289 1.925 -2.666 1 98.81 38 ALA B CA 1
ATOM 1426 C C . ALA B 1 38 ? 9.695 3.322 -2.799 1 98.81 38 ALA B C 1
ATOM 1428 O O . ALA B 1 38 ? 9.109 3.848 -1.847 1 98.81 38 ALA B O 1
ATOM 1429 N N . LEU B 1 39 ? 9.812 3.889 -3.979 1 98.81 39 LEU B N 1
ATOM 1430 C CA . LEU B 1 39 ? 9.234 5.203 -4.234 1 98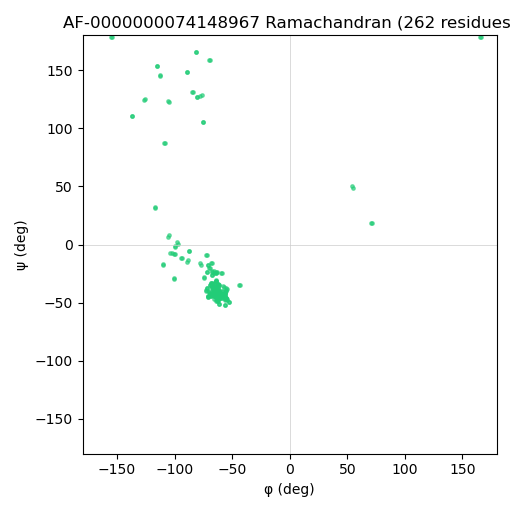.81 39 LEU B CA 1
ATOM 1431 C C . LEU B 1 39 ? 7.723 5.18 -4.059 1 98.81 39 LEU B C 1
ATOM 1433 O O . LEU B 1 39 ? 7.164 6.012 -3.338 1 98.81 39 LEU B O 1
ATOM 1437 N N . LYS B 1 40 ? 7.102 4.246 -4.695 1 98.81 40 LYS B N 1
ATOM 1438 C CA . LYS B 1 40 ? 5.645 4.133 -4.68 1 98.81 40 LYS B CA 1
ATOM 1439 C C . LYS B 1 40 ? 5.129 3.928 -3.26 1 98.81 40 LYS B C 1
ATOM 1441 O O . LYS B 1 40 ? 4.168 4.578 -2.844 1 98.81 40 LYS B O 1
ATOM 1446 N N . TYR B 1 41 ? 5.781 3.139 -2.514 1 98.81 41 TYR B N 1
ATOM 1447 C CA . TYR B 1 41 ? 5.344 2.846 -1.151 1 98.81 41 TYR B CA 1
ATOM 1448 C C . TYR B 1 41 ? 5.543 4.055 -0.244 1 98.81 41 TYR B C 1
ATOM 1450 O O . TYR B 1 41 ? 4.699 4.34 0.609 1 98.81 41 TYR B O 1
ATOM 1458 N N . GLY B 1 42 ? 6.711 4.68 -0.373 1 98.56 42 GLY B N 1
ATOM 1459 C CA . GLY B 1 42 ? 6.945 5.879 0.415 1 98.56 42 GLY B CA 1
ATOM 1460 C C . GLY B 1 42 ? 5.883 6.941 0.219 1 98.56 42 GLY B C 1
ATOM 1461 O O . GLY B 1 42 ? 5.391 7.52 1.189 1 98.56 42 GLY B O 1
ATOM 1462 N N . LEU B 1 43 ? 5.547 7.172 -1.052 1 98.56 43 LEU B N 1
ATOM 1463 C CA . LEU B 1 43 ? 4.496 8.141 -1.35 1 98.56 43 LEU B CA 1
ATOM 1464 C C . LEU B 1 43 ? 3.146 7.656 -0.82 1 98.56 43 LEU B C 1
ATOM 1466 O O . LEU B 1 43 ? 2.387 8.438 -0.246 1 98.56 43 LEU B O 1
ATOM 1470 N N . TYR B 1 44 ? 2.842 6.375 -1.013 1 98.81 44 TYR B N 1
ATOM 1471 C CA . TYR B 1 44 ? 1.631 5.758 -0.48 1 98.81 44 TYR B CA 1
ATOM 1472 C C . TYR B 1 44 ? 1.509 6.004 1.02 1 98.81 44 TYR B C 1
ATOM 1474 O O . TYR B 1 44 ? 0.466 6.453 1.499 1 98.81 44 TYR B O 1
ATOM 1482 N N . LEU B 1 45 ? 2.592 5.738 1.77 1 98.5 45 LEU B N 1
ATOM 1483 C CA . LEU B 1 45 ? 2.584 5.875 3.223 1 98.5 45 LEU B CA 1
ATOM 1484 C C . LEU B 1 45 ? 2.375 7.328 3.629 1 98.5 45 LEU B C 1
ATOM 1486 O O . LEU B 1 45 ? 1.604 7.617 4.547 1 98.5 45 LEU B O 1
ATOM 1490 N N . CYS B 1 46 ? 3.064 8.242 2.982 1 98.44 46 CYS B N 1
ATOM 1491 C CA . CYS B 1 46 ? 2.969 9.648 3.355 1 98.44 46 CYS B CA 1
ATOM 1492 C C . CYS B 1 46 ? 1.563 10.188 3.105 1 98.44 46 CYS B C 1
ATOM 1494 O O . CYS B 1 46 ? 0.983 10.844 3.969 1 98.44 46 CYS B O 1
ATOM 1496 N N . ILE B 1 47 ? 0.999 9.836 1.949 1 98.56 47 ILE B N 1
ATOM 1497 C CA . ILE B 1 47 ? -0.319 10.359 1.606 1 98.56 47 ILE B CA 1
ATOM 1498 C C . ILE B 1 47 ? -1.379 9.711 2.494 1 98.56 47 ILE B C 1
ATOM 1500 O O . ILE B 1 47 ? -2.305 10.383 2.955 1 98.56 47 ILE B O 1
ATOM 1504 N N . THR B 1 48 ? -1.266 8.445 2.75 1 98.62 48 THR B N 1
ATOM 1505 C CA . THR B 1 48 ? -2.162 7.77 3.68 1 98.62 48 THR B CA 1
ATOM 1506 C C . THR B 1 48 ? -2.082 8.398 5.066 1 98.62 48 THR B C 1
ATOM 1508 O O . THR B 1 48 ? -3.109 8.656 5.699 1 98.62 48 THR B O 1
ATOM 1511 N N . GLY B 1 49 ? -0.844 8.641 5.527 1 98.25 49 GLY B N 1
ATOM 1512 C CA . GLY B 1 49 ? -0.664 9.289 6.816 1 98.25 49 GLY B CA 1
ATOM 1513 C C . GLY B 1 49 ? -1.361 10.633 6.91 1 98.25 49 GLY B C 1
ATOM 1514 O O . GLY B 1 49 ? -1.997 10.938 7.918 1 98.25 49 GLY B O 1
ATOM 1515 N N . ILE B 1 50 ? -1.269 11.383 5.84 1 98.44 50 ILE B N 1
ATOM 1516 C CA . ILE B 1 50 ? -1.913 12.695 5.777 1 98.44 50 ILE B CA 1
ATOM 1517 C C . ILE B 1 50 ? -3.426 12.531 5.891 1 98.44 50 ILE B C 1
ATOM 1519 O O . ILE B 1 50 ? -4.078 13.234 6.668 1 98.44 50 ILE B O 1
ATOM 1523 N N . GLY B 1 51 ? -3.965 11.633 5.117 1 98.5 51 GLY B N 1
ATOM 1524 C CA . GLY B 1 51 ? -5.395 11.367 5.184 1 98.5 51 GLY B CA 1
ATOM 1525 C C . GLY B 1 51 ? -5.855 10.93 6.559 1 98.5 51 GLY B C 1
ATOM 1526 O O . GLY B 1 51 ? -6.879 11.406 7.059 1 98.5 51 GLY B O 1
ATOM 1527 N N . GLU B 1 52 ? -5.113 10.062 7.16 1 98.12 52 GLU B N 1
ATOM 1528 C CA . GLU B 1 52 ? -5.465 9.547 8.484 1 98.12 52 GLU B CA 1
ATOM 1529 C C . GLU B 1 52 ? -5.41 10.656 9.531 1 98.12 52 GLU B C 1
ATOM 1531 O O . GLU B 1 52 ? -6.27 10.719 10.414 1 98.12 52 GLU B O 1
ATOM 1536 N N . ILE B 1 53 ? -4.414 11.445 9.477 1 98.31 53 ILE B N 1
ATOM 1537 C CA . ILE B 1 53 ? -4.301 12.57 10.391 1 98.31 53 ILE B CA 1
ATOM 1538 C C . ILE B 1 53 ? -5.484 13.516 10.203 1 98.31 53 ILE B C 1
ATOM 1540 O O . ILE B 1 53 ? -6.105 13.953 11.18 1 98.31 53 ILE B O 1
ATOM 1544 N N . ALA B 1 54 ? -5.789 13.812 8.938 1 98.56 54 ALA B N 1
ATOM 1545 C CA . ALA B 1 54 ? -6.926 14.68 8.633 1 98.56 54 ALA B CA 1
ATOM 1546 C C . ALA B 1 54 ? -8.211 14.117 9.242 1 98.56 54 ALA B C 1
ATOM 1548 O O . ALA B 1 54 ? -8.961 14.844 9.898 1 98.56 54 ALA B O 1
ATOM 1549 N N . CYS B 1 55 ? -8.461 12.875 9.07 1 98.31 55 CYS B N 1
ATOM 1550 C CA . CYS B 1 55 ? -9.664 12.242 9.602 1 98.31 55 CYS B CA 1
ATOM 1551 C C . CYS B 1 55 ? -9.648 12.25 11.125 1 98.31 55 CYS B C 1
ATOM 1553 O O . CYS B 1 55 ? -10.688 12.43 11.766 1 98.31 55 CYS B O 1
ATOM 1555 N N . GLY B 1 56 ? -8.445 11.977 11.656 1 97.75 56 GLY B N 1
ATOM 1556 C CA . GLY B 1 56 ? -8.32 12.062 13.109 1 97.75 56 GLY B CA 1
ATOM 1557 C C . GLY B 1 56 ? -8.734 13.414 13.664 1 97.75 56 GLY B C 1
ATOM 1558 O O . GLY B 1 56 ? -9.453 13.484 14.656 1 97.75 56 GLY B O 1
ATOM 1559 N N . ILE B 1 57 ? -8.297 14.438 13.07 1 98.12 57 ILE B N 1
ATOM 1560 C CA . ILE B 1 57 ? -8.609 15.797 13.5 1 98.12 57 ILE B CA 1
ATOM 1561 C C . ILE B 1 57 ? -10.109 16.047 13.359 1 98.12 57 ILE B C 1
ATOM 1563 O O . ILE B 1 57 ? -10.75 16.562 14.281 1 98.12 57 ILE B O 1
ATOM 1567 N N . VAL B 1 58 ? -10.695 15.703 12.195 1 98.31 58 VAL B N 1
ATOM 1568 C CA . VAL B 1 58 ? -12.117 15.914 11.922 1 98.31 58 VAL B CA 1
ATOM 1569 C C . VAL B 1 58 ? -12.961 15.227 12.992 1 98.31 58 VAL B C 1
ATOM 1571 O O . VAL B 1 58 ? -13.906 15.812 13.516 1 98.31 58 VAL B O 1
ATOM 1574 N N . ASN B 1 59 ? -12.562 14.016 13.312 1 97.62 59 ASN B N 1
ATOM 1575 C CA . ASN B 1 59 ? -13.312 13.234 14.289 1 97.62 59 ASN B CA 1
ATOM 1576 C C . ASN B 1 59 ? -13.141 13.797 15.703 1 97.62 59 ASN B C 1
ATOM 1578 O O . AS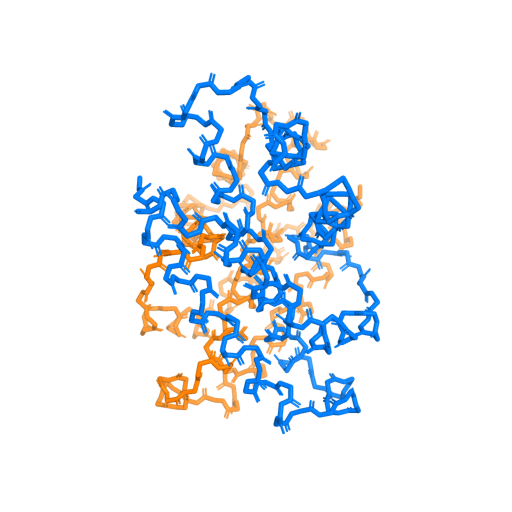N B 1 59 ? -14.125 13.984 16.422 1 97.62 59 ASN B O 1
ATOM 1582 N N . GLU B 1 60 ? -11.953 14.109 16.078 1 96.31 60 GLU B N 1
ATOM 1583 C CA . GLU B 1 60 ? -11.664 14.547 17.438 1 96.31 60 GLU B CA 1
ATOM 1584 C C . GLU B 1 60 ? -12.281 15.922 17.719 1 96.31 60 GLU B C 1
ATOM 1586 O O . GLU B 1 60 ? -12.68 16.203 18.844 1 96.31 60 GLU B O 1
ATOM 1591 N N . ARG B 1 61 ? -12.336 16.703 16.781 1 96.38 61 ARG B N 1
ATOM 1592 C CA . ARG B 1 61 ? -12.852 18.062 16.953 1 96.38 61 ARG B CA 1
ATOM 1593 C C . ARG B 1 61 ? -14.312 18.141 16.531 1 96.38 61 ARG B C 1
ATOM 1595 O O . ARG B 1 61 ? -14.898 19.234 16.531 1 96.38 61 ARG B O 1
ATOM 1602 N N . ASN B 1 62 ? -14.836 17.016 16.141 1 97.5 62 ASN B N 1
ATOM 1603 C CA . ASN B 1 62 ? -16.234 16.922 15.742 1 97.5 62 ASN B CA 1
ATOM 1604 C C . ASN B 1 62 ? -16.578 17.938 14.664 1 97.5 62 ASN B C 1
ATOM 1606 O O . ASN B 1 62 ? -17.547 18.688 14.797 1 97.5 62 ASN B O 1
ATOM 1610 N N . LEU B 1 63 ? -15.805 17.984 13.625 1 97.88 63 LEU B N 1
ATOM 1611 C CA . LEU B 1 63 ? -15.945 19.016 12.602 1 97.88 63 LEU B CA 1
ATOM 1612 C C . LEU B 1 63 ? -16.922 18.562 11.516 1 97.88 63 LEU B C 1
ATOM 1614 O O . LEU B 1 63 ? -17.344 19.375 10.688 1 97.88 63 LEU B O 1
ATOM 1618 N N . GLY B 1 64 ? -17.266 17.328 11.43 1 97.44 64 GLY B N 1
ATOM 1619 C CA . GLY B 1 64 ? -18.156 16.781 10.414 1 97.44 64 GLY B CA 1
ATOM 1620 C C . GLY B 1 64 ? -18.125 15.258 10.344 1 97.44 64 GLY B C 1
ATOM 1621 O O . GLY B 1 64 ? -17.391 14.617 11.102 1 97.44 64 GLY B O 1
ATOM 1622 N N . ASN B 1 65 ? -18.969 14.727 9.438 1 97.56 65 ASN B N 1
ATOM 1623 C CA . ASN B 1 65 ? -19.016 13.281 9.219 1 97.56 65 ASN B CA 1
ATOM 1624 C C . ASN B 1 65 ? -18.406 12.898 7.879 1 97.56 65 ASN B C 1
ATOM 1626 O O . ASN B 1 65 ? -19.109 12.836 6.867 1 97.56 65 ASN B O 1
ATOM 1630 N N . ALA B 1 66 ? -17.156 12.711 7.922 1 98.12 66 ALA B N 1
ATOM 1631 C CA . ALA B 1 66 ? -16.422 12.359 6.703 1 98.12 66 ALA B CA 1
ATOM 1632 C C . ALA B 1 66 ? -16.391 10.844 6.508 1 98.12 66 ALA B C 1
ATOM 1634 O O . ALA B 1 66 ? -16.297 10.094 7.48 1 98.12 66 ALA B O 1
ATOM 1635 N N . LYS B 1 67 ? -16.375 10.383 5.242 1 97.31 67 LYS B N 1
ATOM 1636 C CA . LYS B 1 67 ? -16.422 8.961 4.938 1 97.31 67 LYS B CA 1
ATOM 1637 C C . LYS B 1 67 ? -15.086 8.469 4.383 1 97.31 67 LYS B C 1
ATOM 1639 O O . LYS B 1 67 ? -14.852 7.262 4.289 1 97.31 67 LYS B O 1
ATOM 1644 N N . ASN B 1 68 ? -14.273 9.453 3.947 1 98.5 68 ASN B N 1
ATOM 1645 C CA . ASN B 1 68 ? -12.984 9.102 3.359 1 98.5 68 ASN B CA 1
ATOM 1646 C C . ASN B 1 68 ? -11.984 10.242 3.484 1 98.5 68 ASN B C 1
ATOM 1648 O O . ASN B 1 68 ? -12.312 11.305 4.008 1 98.5 68 ASN B O 1
ATOM 1652 N N . TYR B 1 69 ? -10.828 10.016 3.021 1 98.62 69 TYR B N 1
ATOM 1653 C CA . TYR B 1 69 ? -9.727 10.961 3.199 1 98.62 69 TYR B CA 1
ATOM 1654 C C . TYR B 1 69 ? -10.016 12.273 2.471 1 98.62 69 TYR B C 1
ATOM 1656 O O . TYR B 1 69 ? -9.719 13.352 2.982 1 98.62 69 TYR B O 1
ATOM 1664 N N . LYS B 1 70 ? -10.555 12.188 1.286 1 98.88 70 LYS B N 1
ATOM 1665 C CA . LYS B 1 70 ? -10.859 13.383 0.508 1 98.88 70 LYS B CA 1
ATOM 1666 C C . LYS B 1 70 ? -11.812 14.305 1.261 1 98.88 70 LYS B C 1
ATOM 1668 O O . LYS B 1 70 ? -11.602 15.523 1.317 1 98.88 70 LYS B O 1
ATOM 1673 N N . GLU B 1 71 ? -12.812 13.688 1.834 1 98.88 71 GLU B N 1
ATOM 1674 C CA . GLU B 1 71 ? -13.781 14.461 2.604 1 98.88 71 GLU B CA 1
ATOM 1675 C C . GLU B 1 71 ? -13.141 15.07 3.848 1 98.88 71 GLU B C 1
ATOM 1677 O O . GLU B 1 71 ? -13.414 16.219 4.199 1 98.88 71 GLU B O 1
ATOM 1682 N N . CYS B 1 72 ? -12.336 14.297 4.543 1 98.88 72 CYS B N 1
ATOM 1683 C CA . CYS B 1 72 ? -11.641 14.805 5.715 1 98.88 72 CYS B CA 1
ATOM 1684 C C . CYS B 1 72 ? -10.781 16.016 5.355 1 98.88 72 CYS B C 1
ATOM 1686 O O . CYS B 1 72 ? -10.805 17.031 6.059 1 98.88 72 CYS B O 1
ATOM 1688 N N . ILE B 1 73 ? -10.109 15.922 4.285 1 98.88 73 ILE B N 1
ATOM 1689 C CA . ILE B 1 73 ? -9.203 16.984 3.852 1 98.88 73 ILE B CA 1
ATOM 1690 C C . ILE B 1 73 ? -10.016 18.219 3.441 1 98.88 73 ILE B C 1
ATOM 1692 O O . ILE B 1 73 ? -9.656 19.344 3.777 1 98.88 73 ILE B O 1
ATOM 1696 N N . ALA B 1 74 ? -11.086 17.969 2.719 1 98.81 74 ALA B N 1
ATOM 1697 C CA . ALA B 1 74 ? -11.961 19.062 2.342 1 98.81 74 ALA B CA 1
ATOM 1698 C C . ALA B 1 74 ? -12.477 19.812 3.574 1 98.81 74 ALA B C 1
ATOM 1700 O O . ALA B 1 74 ? -12.523 21.031 3.594 1 98.81 74 ALA B O 1
ATOM 1701 N N . ILE B 1 75 ? -12.867 19.062 4.578 1 98.75 75 ILE B N 1
ATOM 1702 C CA . ILE B 1 75 ? -13.391 19.641 5.812 1 98.75 75 ILE B CA 1
ATOM 1703 C C . ILE B 1 75 ? -12.305 20.469 6.484 1 98.75 75 ILE B C 1
ATOM 1705 O O . ILE B 1 75 ? -12.594 21.547 7.016 1 98.75 75 ILE B O 1
ATOM 1709 N N . LEU B 1 76 ? -11.062 20.047 6.477 1 98.56 76 LEU B N 1
ATOM 1710 C CA . LEU B 1 76 ? -9.977 20.844 7.027 1 98.56 76 LEU B CA 1
ATOM 1711 C C . LEU B 1 76 ? -9.852 22.172 6.277 1 98.56 76 LEU B C 1
ATOM 1713 O O . LEU B 1 76 ? -9.578 23.203 6.887 1 98.56 76 LEU B O 1
ATOM 1717 N N . GLY B 1 77 ? -9.969 22.094 4.926 1 98.38 77 GLY B N 1
ATOM 1718 C CA . GLY B 1 77 ? -9.977 23.297 4.125 1 98.38 77 GLY B CA 1
ATOM 1719 C C . GLY B 1 77 ? -11.109 24.234 4.477 1 98.38 77 GLY B C 1
ATOM 1720 O O . GLY B 1 77 ? -10.898 25.438 4.656 1 98.38 77 GLY B O 1
ATOM 1721 N N . ASP B 1 78 ? -12.297 23.688 4.645 1 98.25 78 ASP B N 1
ATOM 1722 C CA . ASP B 1 78 ? -13.5 24.453 4.938 1 98.25 78 ASP B CA 1
ATOM 1723 C C . ASP B 1 78 ? -13.406 25.125 6.309 1 98.25 78 ASP B C 1
ATOM 1725 O O . ASP B 1 78 ? -14.086 26.125 6.57 1 98.25 78 ASP B O 1
ATOM 1729 N N . ASN B 1 79 ? -12.625 24.609 7.18 1 97.5 79 ASN B N 1
ATOM 1730 C CA . ASN B 1 79 ? -12.5 25.141 8.539 1 97.5 79 ASN B CA 1
ATOM 1731 C C . ASN B 1 79 ? -11.195 25.906 8.719 1 97.5 79 ASN B C 1
ATOM 1733 O O . ASN B 1 79 ? -10.781 26.188 9.844 1 97.5 79 ASN B O 1
ATOM 1737 N N . ASP B 1 80 ? -10.5 26.109 7.688 1 96.69 80 ASP B N 1
ATOM 1738 C CA . ASP B 1 80 ? -9.328 26.984 7.602 1 96.69 80 ASP B CA 1
ATOM 1739 C C . ASP B 1 80 ? -8.148 26.391 8.367 1 96.69 80 ASP B C 1
ATOM 1741 O O . ASP B 1 80 ? -7.277 27.125 8.836 1 96.69 80 ASP B O 1
ATOM 1745 N N . ILE B 1 81 ? -8.25 25.172 8.602 1 97.44 81 ILE B N 1
ATOM 1746 C CA . ILE B 1 81 ? -7.082 24.484 9.141 1 97.44 81 ILE B CA 1
ATOM 1747 C C . ILE B 1 81 ? -6.027 24.328 8.047 1 97.44 81 ILE B C 1
ATOM 1749 O O . ILE B 1 81 ? -4.828 24.453 8.312 1 97.44 81 ILE B O 1
ATOM 1753 N N . LEU B 1 82 ? -6.484 24.031 6.863 1 97.81 82 LEU B N 1
ATOM 1754 C CA . LEU B 1 82 ? -5.707 24.125 5.633 1 97.81 82 LEU B CA 1
ATOM 1755 C C . LEU B 1 82 ? -6.262 25.234 4.734 1 97.81 82 LEU B C 1
ATOM 1757 O O . LEU B 1 82 ? -7.461 25.516 4.758 1 97.81 82 LEU B O 1
ATOM 1761 N N . ASP B 1 83 ? -5.375 25.891 4.027 1 96.88 83 ASP B N 1
ATOM 1762 C CA . ASP B 1 83 ? -5.926 26.766 2.996 1 96.88 83 ASP B CA 1
ATOM 1763 C C . ASP B 1 83 ? -6.543 25.953 1.858 1 96.88 83 ASP B C 1
ATOM 1765 O O . ASP B 1 83 ? -6.168 24.797 1.64 1 96.88 83 ASP B O 1
ATOM 1769 N N . ARG B 1 84 ? -7.426 26.516 1.08 1 96.62 84 ARG B N 1
ATOM 1770 C CA . ARG B 1 84 ? -8.234 25.828 0.085 1 96.62 84 ARG B CA 1
ATOM 1771 C C . ARG B 1 84 ? -7.355 25.203 -0.997 1 96.62 84 ARG B C 1
ATOM 1773 O O . ARG B 1 84 ? -7.613 24.094 -1.454 1 96.62 84 ARG B O 1
ATOM 1780 N N . MET B 1 85 ? -6.336 25.891 -1.4 1 97.31 85 MET B N 1
ATOM 1781 C CA . MET B 1 85 ? -5.438 25.391 -2.447 1 97.31 85 MET B CA 1
ATOM 1782 C C . MET B 1 85 ? -4.691 24.156 -1.986 1 97.31 85 MET B C 1
ATOM 1784 O O . MET B 1 85 ? -4.551 23.188 -2.744 1 97.31 85 MET B O 1
ATOM 1788 N N . SER B 1 86 ? -4.215 24.219 -0.738 1 97.62 86 SER B N 1
ATOM 1789 C CA . SER B 1 86 ? -3.518 23.078 -0.174 1 97.62 86 SER B CA 1
ATOM 1790 C C . SER B 1 86 ? -4.449 21.875 -0.049 1 97.62 86 SER B C 1
ATOM 1792 O O . SER B 1 86 ? -4.047 20.734 -0.327 1 97.62 86 SER B O 1
ATOM 1794 N N . ALA B 1 87 ? -5.691 22.156 0.37 1 98.44 87 ALA B N 1
ATOM 1795 C CA . ALA B 1 87 ? -6.664 21.078 0.5 1 98.44 87 ALA B CA 1
ATOM 1796 C C . ALA B 1 87 ? -6.934 20.406 -0.849 1 98.44 87 ALA B C 1
ATOM 1798 O O . ALA B 1 87 ? -6.938 19.188 -0.954 1 98.44 87 ALA B O 1
ATOM 1799 N N . GLU B 1 88 ? -7.109 21.234 -1.842 1 98.31 88 GLU B N 1
ATOM 1800 C CA . GLU B 1 88 ? -7.375 20.719 -3.178 1 98.31 88 GLU B CA 1
ATOM 1801 C C . GLU B 1 88 ? -6.207 19.875 -3.686 1 98.31 88 GLU B C 1
ATOM 1803 O O . GLU B 1 88 ? -6.406 18.828 -4.297 1 98.31 88 GLU B O 1
ATOM 1808 N N . LYS B 1 89 ? -5.031 20.344 -3.463 1 97.88 89 LYS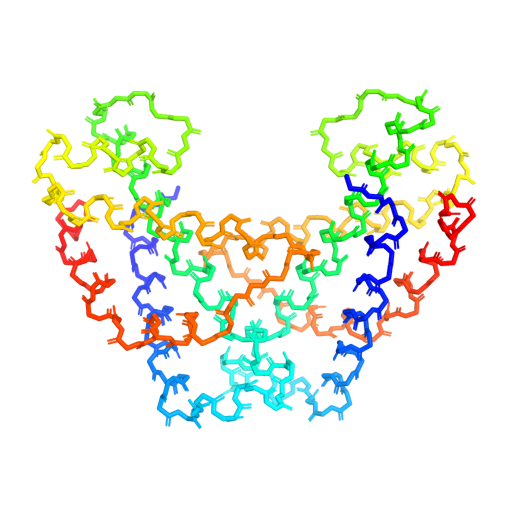 B N 1
ATOM 1809 C CA . LYS B 1 89 ? -3.834 19.609 -3.877 1 97.88 89 LYS B CA 1
ATOM 1810 C C . LYS B 1 89 ? -3.732 18.266 -3.158 1 97.88 89 LYS B C 1
ATOM 1812 O O . LYS B 1 89 ? -3.389 17.25 -3.771 1 97.88 89 LYS B O 1
ATOM 1817 N N . LEU B 1 90 ? -4.02 18.234 -1.89 1 98.38 90 LEU B N 1
ATOM 1818 C CA . LEU B 1 90 ? -3.947 17 -1.114 1 98.38 90 LEU B CA 1
ATOM 1819 C C . LEU B 1 90 ? -5.012 16.016 -1.571 1 98.38 90 LEU B C 1
ATOM 1821 O O . LEU B 1 90 ? -4.781 14.797 -1.558 1 98.38 90 LEU B O 1
ATOM 1825 N N . ILE B 1 91 ? -6.164 16.516 -1.946 1 98.56 91 ILE B N 1
ATOM 1826 C CA . ILE B 1 91 ? -7.211 15.648 -2.463 1 98.56 91 ILE B CA 1
ATOM 1827 C C . ILE B 1 91 ? -6.73 14.961 -3.738 1 98.56 91 ILE B C 1
ATOM 1829 O O . ILE B 1 91 ? -6.992 13.773 -3.947 1 98.56 91 ILE B O 1
ATOM 1833 N N . ASN B 1 92 ? -6.012 15.695 -4.539 1 97.25 92 ASN B N 1
ATOM 1834 C CA . ASN B 1 92 ? -5.414 15.102 -5.727 1 97.25 92 ASN B CA 1
ATOM 1835 C C . ASN B 1 92 ? -4.379 14.039 -5.359 1 97.25 92 ASN B C 1
ATOM 1837 O O . ASN B 1 92 ? -4.25 13.023 -6.047 1 97.25 92 ASN B O 1
ATOM 1841 N N . TYR B 1 93 ? -3.617 14.281 -4.316 1 97.69 93 TYR B N 1
ATOM 1842 C CA . TYR B 1 93 ? -2.65 13.297 -3.854 1 97.69 93 TYR B CA 1
ATOM 1843 C C . TYR B 1 93 ? -3.35 12.016 -3.402 1 97.69 93 TYR B C 1
ATOM 1845 O O . TYR B 1 93 ? -2.824 10.922 -3.586 1 97.69 93 TYR B O 1
ATOM 1853 N N . VAL B 1 94 ? -4.527 12.156 -2.816 1 98.38 94 VAL B N 1
ATOM 1854 C CA . VAL B 1 94 ? -5.281 10.977 -2.402 1 98.38 94 VAL B CA 1
ATOM 1855 C C . VAL B 1 94 ? -5.633 10.133 -3.625 1 98.38 94 VAL B C 1
ATOM 1857 O O . VAL B 1 94 ? -5.656 8.906 -3.553 1 98.38 94 VAL B O 1
ATOM 1860 N N . ASN B 1 95 ? -5.879 10.805 -4.754 1 97.62 95 ASN B N 1
ATOM 1861 C CA . ASN B 1 95 ? -6.102 10.055 -5.988 1 97.62 95 ASN B CA 1
ATOM 1862 C C . ASN B 1 95 ? -4.883 9.227 -6.371 1 97.62 95 ASN B C 1
ATOM 1864 O O . ASN B 1 95 ? -5.02 8.102 -6.848 1 97.62 95 ASN B O 1
ATOM 1868 N N . ILE B 1 96 ? -3.75 9.805 -6.191 1 97.56 96 ILE B N 1
ATOM 1869 C CA . ILE B 1 96 ? -2.504 9.102 -6.48 1 97.56 96 ILE B CA 1
ATOM 1870 C C . ILE B 1 96 ? -2.363 7.898 -5.547 1 97.56 96 ILE B C 1
ATOM 1872 O O . ILE B 1 96 ? -2.029 6.797 -5.992 1 97.56 96 ILE B O 1
ATOM 1876 N N . ARG B 1 97 ? -2.596 8.125 -4.289 1 98.12 97 ARG B N 1
ATOM 1877 C CA . ARG B 1 97 ? -2.553 7.043 -3.307 1 98.12 97 ARG B CA 1
ATOM 1878 C C . ARG B 1 97 ? -3.498 5.91 -3.695 1 98.12 97 ARG B C 1
ATOM 1880 O O . ARG B 1 97 ? -3.152 4.734 -3.568 1 98.12 97 ARG B O 1
ATOM 1887 N N . ASP B 1 98 ? -4.691 6.25 -4.211 1 97.81 98 ASP B N 1
ATOM 1888 C CA . ASP B 1 98 ? -5.688 5.258 -4.609 1 97.81 98 ASP B CA 1
ATOM 1889 C C . ASP B 1 98 ? -5.188 4.422 -5.785 1 97.81 98 ASP B C 1
ATOM 1891 O O . ASP B 1 98 ? -5.504 3.232 -5.887 1 97.81 98 ASP B O 1
ATOM 1895 N N . MET B 1 99 ? -4.441 5.035 -6.633 1 97.69 99 MET B N 1
ATOM 1896 C CA . MET B 1 99 ? -3.857 4.293 -7.746 1 97.69 99 MET B CA 1
ATOM 1897 C C . MET B 1 99 ? -2.75 3.361 -7.258 1 97.69 99 MET B C 1
ATOM 1899 O O . MET B 1 99 ? -2.625 2.234 -7.738 1 97.69 99 MET B O 1
ATOM 1903 N N . LEU B 1 100 ? -1.971 3.777 -6.289 1 98.31 100 LEU B N 1
ATOM 1904 C CA . LEU B 1 100 ? -0.82 3.031 -5.789 1 98.31 100 LEU B CA 1
ATOM 1905 C C . LEU B 1 100 ? -1.267 1.798 -5.012 1 98.31 100 LEU B C 1
ATOM 1907 O O . LEU B 1 100 ? -0.495 0.851 -4.848 1 98.31 100 LEU B O 1
ATOM 1911 N N . LYS B 1 101 ? -2.518 1.77 -4.605 1 97.19 101 LYS B N 1
ATOM 1912 C CA . LYS B 1 101 ? -3.035 0.645 -3.832 1 97.19 101 LYS B CA 1
ATOM 1913 C C . LYS B 1 101 ? -3.336 -0.55 -4.734 1 97.19 101 LYS B C 1
ATOM 1915 O O . LYS B 1 101 ? -3.506 -1.671 -4.25 1 97.19 101 LYS B O 1
ATOM 1920 N N . ARG B 1 102 ? -3.404 -0.294 -5.969 1 96.62 102 ARG B N 1
ATOM 1921 C CA . ARG B 1 102 ? -3.836 -1.322 -6.91 1 96.62 102 ARG B CA 1
ATOM 1922 C C . ARG B 1 102 ? -2.652 -1.869 -7.703 1 96.62 102 ARG B C 1
ATOM 1924 O O . ARG B 1 102 ? -2.035 -1.145 -8.484 1 96.62 102 ARG B O 1
ATOM 1931 N N . PRO B 1 103 ? -2.506 -3.137 -7.598 1 95.06 103 PRO B N 1
ATOM 1932 C CA . PRO B 1 103 ? -1.312 -3.715 -8.219 1 95.06 103 PRO B CA 1
ATOM 1933 C C . PRO B 1 103 ? -1.343 -3.633 -9.742 1 95.06 103 PRO B C 1
ATOM 1935 O O . PRO B 1 103 ? -0.29 -3.621 -10.391 1 95.06 103 PRO B O 1
ATOM 1938 N N . TYR B 1 104 ? -2.486 -3.52 -10.289 1 92.31 104 TYR B N 1
ATOM 1939 C CA . TYR B 1 104 ? -2.6 -3.643 -11.734 1 92.31 104 TYR B CA 1
ATOM 1940 C C . TYR B 1 104 ? -2.543 -2.275 -12.406 1 92.31 104 TYR B C 1
ATOM 1942 O O . TYR B 1 104 ? -2.48 -2.182 -13.633 1 92.31 104 TYR B O 1
ATOM 1950 N N . ILE B 1 105 ? -2.641 -1.306 -11.641 1 92.94 105 ILE B N 1
ATOM 1951 C CA . ILE B 1 105 ? -2.68 0.043 -12.195 1 92.94 105 ILE B CA 1
ATOM 1952 C C . ILE B 1 105 ? -1.263 0.508 -12.523 1 92.94 105 ILE B C 1
ATOM 1954 O O . ILE B 1 105 ? -0.367 0.427 -11.68 1 92.94 105 ILE B O 1
ATOM 1958 N N . ASP B 1 106 ? -1.116 0.931 -13.766 1 92.94 106 ASP B N 1
ATOM 1959 C CA . ASP B 1 106 ? 0.144 1.554 -14.156 1 92.94 106 ASP B CA 1
ATOM 1960 C C . ASP B 1 106 ? 0.158 3.039 -13.805 1 92.94 106 ASP B C 1
ATOM 1962 O O . ASP B 1 106 ? -0.778 3.77 -14.133 1 92.94 106 ASP B O 1
ATOM 1966 N N . VAL B 1 107 ? 1.173 3.439 -13.203 1 96.25 107 VAL B N 1
ATOM 1967 C CA . VAL B 1 107 ? 1.263 4.828 -12.773 1 96.25 107 VAL B CA 1
ATOM 1968 C C . VAL B 1 107 ? 2.4 5.531 -13.508 1 96.25 107 VAL B C 1
ATOM 1970 O O . VAL B 1 107 ? 3.336 4.879 -13.984 1 96.25 107 VAL B O 1
ATOM 1973 N N . ASP B 1 108 ? 2.301 6.816 -13.656 1 97.19 108 ASP B N 1
ATOM 1974 C CA . ASP B 1 108 ? 3.32 7.66 -14.273 1 97.19 108 ASP B CA 1
ATOM 1975 C C . ASP B 1 108 ? 4.5 7.875 -13.328 1 97.19 108 ASP B C 1
ATOM 1977 O O . ASP B 1 108 ? 4.461 8.758 -12.469 1 97.19 108 ASP B O 1
ATOM 1981 N N . LEU B 1 109 ? 5.594 7.203 -13.617 1 97.31 109 LEU B N 1
ATOM 1982 C CA . LEU B 1 109 ? 6.75 7.207 -12.734 1 97.31 109 LEU B CA 1
ATOM 1983 C C . LEU B 1 109 ? 7.367 8.602 -12.648 1 97.31 109 LEU B C 1
ATOM 1985 O O . LEU B 1 109 ? 7.863 9.008 -11.602 1 97.31 109 LEU B O 1
ATOM 1989 N N . GLU B 1 110 ? 7.391 9.289 -13.766 1 97.88 110 GLU B N 1
ATOM 1990 C CA . GLU B 1 110 ? 7.953 10.633 -13.773 1 97.88 110 GLU B CA 1
ATOM 1991 C C . GLU B 1 110 ? 7.148 11.57 -12.875 1 97.88 110 GLU B C 1
ATOM 1993 O O . GLU B 1 110 ? 7.719 12.375 -12.133 1 97.88 110 GLU B O 1
ATOM 1998 N N . LYS B 1 111 ? 5.934 11.406 -12.977 1 97.25 111 LYS B N 1
ATOM 1999 C CA . LYS B 1 111 ? 5.059 12.203 -12.117 1 97.25 111 LYS B CA 1
ATOM 2000 C C . LYS B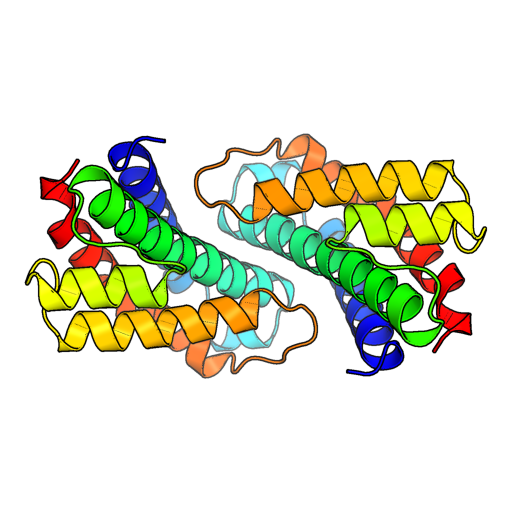 1 111 ? 5.258 11.844 -10.648 1 97.25 111 LYS B C 1
ATOM 2002 O O . LYS B 1 111 ? 5.367 12.727 -9.797 1 97.25 111 LYS B O 1
ATOM 2007 N N . LEU B 1 112 ? 5.352 10.594 -10.328 1 97.81 112 LEU B N 1
ATOM 2008 C CA . LEU B 1 112 ? 5.559 10.156 -8.953 1 97.81 112 LEU B CA 1
ATOM 2009 C C . LEU B 1 112 ? 6.875 10.703 -8.406 1 97.81 112 LEU B C 1
ATOM 2011 O O . LEU B 1 112 ? 6.926 11.211 -7.285 1 97.81 112 LEU B O 1
ATOM 2015 N N . TYR B 1 113 ? 7.871 10.578 -9.258 1 98.25 113 TYR B N 1
ATOM 2016 C CA . TYR B 1 113 ? 9.18 11.055 -8.828 1 98.25 113 TYR B CA 1
ATOM 2017 C C . TYR B 1 113 ? 9.156 12.547 -8.547 1 98.25 113 TYR B C 1
ATOM 2019 O O . TYR B 1 113 ? 9.805 13.023 -7.617 1 98.25 113 TYR B O 1
ATOM 2027 N N . SER B 1 114 ? 8.438 13.289 -9.305 1 96.88 114 SER B N 1
ATOM 2028 C CA . SER B 1 114 ? 8.391 14.742 -9.148 1 96.88 114 SER B CA 1
ATOM 2029 C C . SER B 1 114 ? 7.805 15.133 -7.797 1 96.88 114 SER B C 1
ATOM 2031 O O . SER B 1 114 ? 8.078 16.219 -7.285 1 96.88 114 SER B O 1
ATOM 2033 N N . PHE B 1 115 ? 6.996 14.203 -7.223 1 94.94 115 PHE B N 1
ATOM 2034 C CA . PHE B 1 115 ? 6.438 14.477 -5.906 1 94.94 115 PHE B CA 1
ATOM 2035 C C . PHE B 1 115 ? 7.531 14.5 -4.844 1 94.94 115 PHE B C 1
ATOM 2037 O O . PHE B 1 115 ? 7.387 15.156 -3.811 1 94.94 115 PHE B O 1
ATOM 2044 N N . THR B 1 116 ? 8.641 13.805 -5.047 1 94.62 116 THR B N 1
ATOM 2045 C CA . THR B 1 116 ? 9.742 13.805 -4.094 1 94.62 116 THR B CA 1
ATOM 2046 C C . THR B 1 116 ? 10.414 15.18 -4.039 1 94.62 116 THR B C 1
ATOM 2048 O O . THR B 1 116 ? 11.164 15.469 -3.104 1 94.62 116 THR B O 1
ATOM 2051 N N . GLU B 1 117 ? 10.125 15.984 -5.055 1 93.31 117 GLU B N 1
ATOM 2052 C CA . GLU B 1 117 ? 10.672 17.344 -5.09 1 93.31 117 GLU B CA 1
ATOM 2053 C C . GLU B 1 117 ? 9.773 18.312 -4.348 1 93.31 117 GLU B C 1
ATOM 2055 O O . GLU B 1 117 ? 10.109 19.5 -4.211 1 93.31 117 GLU B O 1
ATOM 2060 N N . LYS B 1 118 ? 8.664 17.828 -3.926 1 93.94 118 LYS B N 1
ATOM 2061 C CA . LYS B 1 118 ? 7.672 18.688 -3.287 1 93.94 118 LYS B CA 1
ATOM 2062 C C . LYS B 1 118 ? 7.438 18.281 -1.837 1 93.94 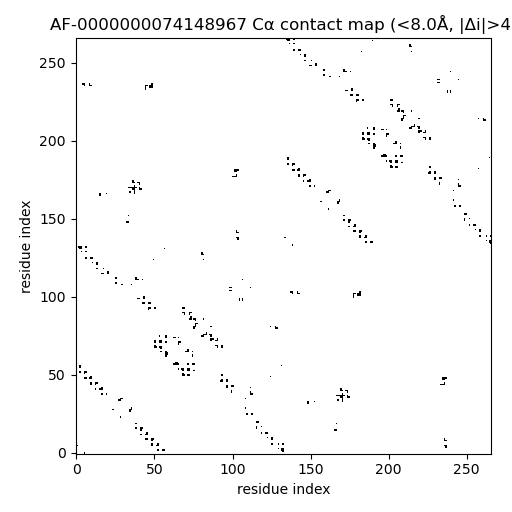118 LYS B C 1
ATOM 2064 O O . LYS B 1 118 ? 6.324 18.391 -1.324 1 93.94 118 LYS B O 1
ATOM 2069 N N . LEU B 1 119 ? 8.461 17.781 -1.17 1 96.81 119 LEU B N 1
ATOM 2070 C CA . LEU B 1 119 ? 8.336 17.234 0.177 1 96.81 119 LEU B CA 1
ATOM 2071 C C . LEU B 1 119 ? 8.07 18.344 1.189 1 96.81 119 LEU B C 1
ATOM 2073 O O . LEU B 1 119 ? 7.543 18.094 2.273 1 96.81 119 LEU B O 1
ATOM 2077 N N . ASP B 1 120 ? 8.414 19.625 0.813 1 96.75 120 ASP B N 1
ATOM 2078 C CA . ASP B 1 120 ? 8.102 20.766 1.672 1 96.75 120 ASP B CA 1
ATOM 2079 C C . ASP B 1 120 ? 6.594 20.938 1.823 1 96.75 120 ASP B C 1
ATOM 2081 O O . ASP B 1 120 ? 6.117 21.406 2.865 1 96.75 120 ASP B O 1
ATOM 2085 N N . PHE B 1 121 ? 5.918 20.578 0.814 1 97.44 121 PHE B N 1
ATOM 2086 C CA . PHE B 1 121 ? 4.461 20.641 0.883 1 97.44 121 PHE B CA 1
ATOM 2087 C C . PHE B 1 121 ? 3.934 19.734 1.986 1 97.44 121 PHE B C 1
ATOM 2089 O O . PHE B 1 121 ? 3.039 20.109 2.74 1 97.44 121 PHE B O 1
ATOM 2096 N N . PHE B 1 122 ? 4.48 18.5 2.119 1 97.25 122 PHE B N 1
ATOM 2097 C CA . PHE B 1 122 ? 4.094 17.578 3.174 1 97.25 122 PHE B CA 1
ATOM 2098 C C . PHE B 1 122 ? 4.504 18.109 4.543 1 97.25 122 PHE B C 1
ATOM 2100 O O . PHE B 1 122 ? 3.762 17.969 5.516 1 97.25 122 PHE B O 1
ATOM 2107 N N . ARG B 1 123 ? 5.672 18.719 4.555 1 97.38 123 ARG B N 1
ATOM 2108 C CA . ARG B 1 123 ? 6.137 19.297 5.816 1 97.38 123 ARG B CA 1
ATOM 2109 C C . ARG B 1 123 ? 5.246 20.453 6.254 1 97.38 123 ARG B C 1
ATOM 2111 O O . ARG B 1 123 ? 5.02 20.656 7.449 1 97.38 123 ARG B O 1
ATOM 2118 N N . ASP B 1 124 ? 4.801 21.219 5.305 1 97.25 124 ASP B N 1
ATOM 2119 C CA . ASP B 1 124 ? 3.869 22.297 5.605 1 97.25 124 ASP B CA 1
ATOM 2120 C C . ASP B 1 124 ? 2.58 21.766 6.223 1 97.25 124 ASP B C 1
ATOM 2122 O O . ASP B 1 124 ? 2.037 22.359 7.156 1 97.25 124 ASP B O 1
ATOM 2126 N N . PHE B 1 125 ? 2.051 20.672 5.652 1 98.38 125 PHE B N 1
ATOM 2127 C CA . PHE B 1 125 ? 0.886 20.031 6.246 1 98.38 125 PHE B CA 1
ATOM 2128 C C . PHE B 1 125 ? 1.145 19.688 7.707 1 98.38 125 PHE B C 1
ATOM 2130 O O . PHE B 1 125 ? 0.312 19.953 8.578 1 98.38 125 PHE B O 1
ATOM 2137 N N . VAL B 1 126 ? 2.299 19.078 7.941 1 97.81 126 VAL B N 1
ATOM 2138 C CA . VAL B 1 126 ? 2.666 18.688 9.297 1 97.81 126 VAL B CA 1
ATOM 2139 C C . VAL B 1 126 ? 2.637 19.922 10.211 1 97.81 126 VAL B C 1
ATOM 2141 O O . VAL B 1 126 ? 2.08 19.859 11.312 1 97.81 126 VAL B O 1
ATOM 2144 N N . SER B 1 127 ? 3.191 20.984 9.781 1 97 127 SER B N 1
ATOM 2145 C CA . SER B 1 127 ? 3.252 22.203 10.578 1 97 127 SER B CA 1
ATOM 2146 C C . SER B 1 127 ? 1.856 22.734 10.898 1 97 127 SER B C 1
ATOM 2148 O O . SER B 1 127 ? 1.608 23.219 12 1 97 127 SER B O 1
ATOM 2150 N N . LYS B 1 128 ? 0.938 22.578 9.992 1 96.12 128 LYS B N 1
ATOM 2151 C CA . LYS B 1 128 ? -0.417 23.094 10.141 1 96.12 128 LYS B CA 1
ATOM 2152 C C . LYS B 1 128 ? -1.219 22.266 11.133 1 96.12 128 LYS B C 1
ATOM 2154 O O . LYS B 1 128 ? -2.109 22.781 11.812 1 96.12 128 LYS B O 1
ATOM 2159 N N . VAL B 1 129 ? -0.852 21.047 11.219 1 96.06 129 VAL B N 1
ATOM 2160 C CA . VAL B 1 129 ? -1.714 20.188 12.016 1 96.06 129 VAL B CA 1
ATOM 2161 C C . VAL B 1 129 ? -1.064 19.922 13.375 1 96.06 129 VAL B C 1
ATOM 2163 O O . VAL B 1 129 ? -1.667 19.281 14.25 1 96.06 129 VAL B O 1
ATOM 2166 N N . LYS B 1 130 ? 0.171 20.344 13.594 1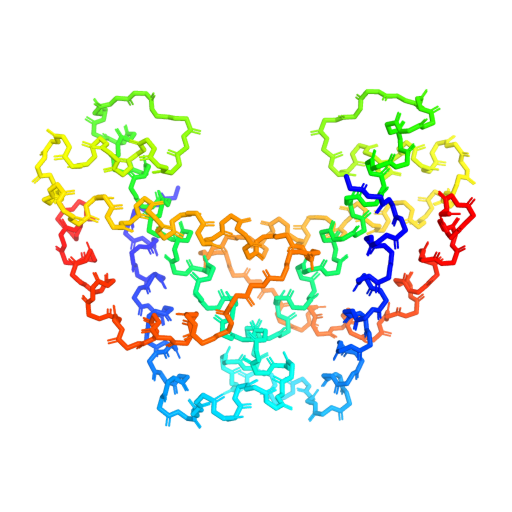 92.56 130 LYS B N 1
ATOM 2167 C CA . LYS B 1 130 ? 0.902 20.078 14.828 1 92.56 130 LYS B CA 1
ATOM 2168 C C . LYS B 1 130 ? 0.161 20.656 16.031 1 92.56 130 LYS B C 1
ATOM 2170 O O . LYS B 1 130 ? 0.276 20.141 17.141 1 92.56 130 LYS B O 1
ATOM 2175 N N . ASN B 1 131 ? -0.659 21.656 15.812 1 88.5 131 ASN B N 1
ATOM 2176 C CA . ASN B 1 131 ? -1.388 22.281 16.906 1 88.5 131 ASN B CA 1
ATOM 2177 C C . ASN B 1 131 ? -2.502 21.391 17.438 1 88.5 131 ASN B C 1
ATOM 2179 O O . ASN B 1 131 ? -3.104 21.672 18.469 1 88.5 131 ASN B O 1
ATOM 2183 N N . PHE B 1 132 ? -2.723 20.391 16.766 1 90.06 132 PHE B N 1
ATOM 2184 C CA . PHE B 1 132 ? -3.775 19.469 17.188 1 90.06 132 PHE B CA 1
ATOM 2185 C C . PHE B 1 132 ? -3.186 18.281 17.922 1 90.06 132 PHE B C 1
ATOM 2187 O O . PHE B 1 132 ? -3.9 17.328 18.234 1 90.06 132 PHE B O 1
ATOM 2194 N N . THR B 1 133 ? -1.872 18.234 18.047 1 83.19 133 THR B N 1
ATOM 2195 C CA . THR B 1 133 ? -1.202 17.109 18.672 1 83.19 133 THR B CA 1
ATOM 2196 C C . THR B 1 133 ? -0.93 17.391 20.141 1 83.19 133 THR B C 1
ATOM 2198 O O . THR B 1 133 ? -0.831 18.547 20.562 1 83.19 133 THR B O 1
#

Radius of gyration: 19.18 Å; Cα contacts (8 Å, |Δi|>4): 316; chains: 2; bounding box: 42×53×36 Å

Secondary structure (DSSP, 8-state):
--HHHHHHHHHHHHHHHHHHHHH--HHHHHH-HHHHHHHHHHHHHHHHHHHHHHHHHHHHTT----SSHHHHHHHHHHTTSS-HHHHHHHHHHHHHHHHHT-TT----HHHHHHHGGGHHHHHHHHHHHGGG-/--HHHHHHHHHHHHHHHHHHHHH--HHHHHH-HHHHHHHHHHHHHHHHHHHHHHHHHHHHTT----SSHHHHHHHHHHTTSS-HHHHHHHHHHHHHHHHHT-TT----HHHHHHHGGGHHHHHHHHHHHGGG-

Sequence (266 aa):
MVIRDRVKKLEENITILEDFKNRYSLENVKKDKIIQWALKYGLYLCITGIGEIACGIVNERNLGNAKNYKECIAILGDNDILDRMSAEKLINYVNIRDMLKRPYIDVDLEKLYSFTEKLDFFRDFVSKVKNFTMVIRDRVKKLEENITILEDFKNRYSLENVKKDKIIQWALKYGLYLCITGIGEIACGIVNERNLGNAKNYKECIAILGDNDILDRMSAEKLINYVNIRDMLKRPYIDVDLEKLYSFTEKLDFFRDFVSKVKNFT